Protein AF-A0A954V509-F1 (afdb_monomer_lite)

pLDDT: mean 79.45, std 19.22, range [21.11, 97.94]

Structure (mmCIF, N/CA/C/O backbone):
data_AF-A0A954V509-F1
#
_entry.id   AF-A0A954V509-F1
#
loop_
_atom_site.group_PDB
_atom_site.id
_atom_site.type_symbol
_atom_site.label_atom_id
_atom_site.label_alt_id
_atom_site.label_comp_id
_atom_site.label_asym_id
_atom_site.label_entity_id
_atom_site.label_seq_id
_atom_site.pdbx_PDB_ins_code
_atom_site.Cartn_x
_atom_site.Cartn_y
_atom_site.Cartn_z
_atom_site.occupancy
_atom_site.B_iso_or_equiv
_atom_site.auth_seq_id
_atom_site.auth_comp_id
_atom_site.auth_asym_id
_atom_site.auth_atom_id
_atom_site.pdbx_PDB_model_num
ATOM 1 N N . LEU A 1 1 ? -14.879 8.614 6.359 1.00 77.62 1 LEU A N 1
ATOM 2 C CA . LEU A 1 1 ? -15.173 7.235 6.812 1.00 77.62 1 LEU A CA 1
ATOM 3 C C . LEU A 1 1 ? -16.500 7.125 7.584 1.00 77.62 1 LEU A C 1
ATOM 5 O O . LEU A 1 1 ? -16.710 6.136 8.270 1.00 77.62 1 LEU A O 1
ATOM 9 N N . GLY A 1 2 ? -17.434 8.081 7.476 1.00 80.69 2 GLY A N 1
ATOM 10 C CA . GLY A 1 2 ? -18.759 7.922 8.089 1.00 80.69 2 GLY A CA 1
ATOM 11 C C . GLY A 1 2 ? -19.520 6.750 7.463 1.00 80.69 2 GLY A C 1
ATOM 12 O O . GLY A 1 2 ? -19.566 6.659 6.238 1.00 80.69 2 GLY A O 1
ATOM 13 N N . ASP A 1 3 ? -20.077 5.868 8.296 1.00 87.25 3 ASP A N 1
ATOM 14 C CA . ASP A 1 3 ? -20.798 4.639 7.916 1.00 87.25 3 ASP A CA 1
ATOM 15 C C . ASP A 1 3 ? -19.959 3.547 7.233 1.00 87.25 3 ASP A C 1
ATOM 17 O O . ASP A 1 3 ? -20.528 2.607 6.669 1.00 87.25 3 ASP A O 1
ATOM 21 N N . TRP A 1 4 ? -18.629 3.657 7.271 1.00 95.88 4 TRP A N 1
ATOM 22 C CA . TRP A 1 4 ? -17.716 2.590 6.851 1.00 95.88 4 TRP A CA 1
ATOM 23 C C . TRP A 1 4 ? -17.613 1.532 7.946 1.00 95.88 4 TRP A C 1
ATOM 25 O O . TRP A 1 4 ? -18.040 1.749 9.084 1.00 95.88 4 TRP A O 1
ATOM 35 N N . ARG A 1 5 ? -17.001 0.392 7.627 1.00 97.25 5 ARG A N 1
ATOM 36 C CA . ARG A 1 5 ? -16.799 -0.677 8.600 1.00 97.25 5 ARG A CA 1
ATOM 37 C C . ARG A 1 5 ? -15.563 -1.526 8.329 1.00 97.25 5 ARG A C 1
ATOM 39 O O . ARG A 1 5 ? -15.165 -1.681 7.180 1.00 97.25 5 ARG A O 1
ATOM 46 N N . ILE A 1 6 ? -14.994 -2.099 9.384 1.00 97.94 6 ILE A N 1
ATOM 47 C CA . ILE A 1 6 ? -13.981 -3.158 9.312 1.00 97.94 6 ILE A CA 1
ATOM 48 C C . ILE A 1 6 ? -14.677 -4.498 9.541 1.00 97.94 6 ILE A C 1
ATOM 50 O O . ILE A 1 6 ? -15.545 -4.579 10.416 1.00 97.94 6 ILE A O 1
ATOM 54 N N . ARG A 1 7 ? -14.341 -5.519 8.746 1.00 97.62 7 ARG A N 1
ATOM 55 C CA . ARG A 1 7 ? -14.864 -6.886 8.889 1.00 97.62 7 ARG A CA 1
ATOM 56 C C . ARG A 1 7 ? -13.790 -7.946 8.691 1.00 97.62 7 ARG A C 1
ATOM 58 O O . ARG A 1 7 ? -12.932 -7.795 7.820 1.00 97.62 7 ARG A O 1
ATOM 65 N N . GLY A 1 8 ? -13.936 -9.074 9.381 1.00 96.19 8 GLY A N 1
ATOM 66 C CA . GLY A 1 8 ? -13.017 -10.211 9.292 1.00 96.19 8 GLY A CA 1
ATOM 67 C C . GLY A 1 8 ? -12.485 -10.571 10.670 1.00 96.19 8 GLY A C 1
ATOM 68 O O . GLY A 1 8 ? -13.290 -10.881 11.541 1.00 96.19 8 GLY A O 1
ATOM 69 N N . GLY A 1 9 ? -11.167 -10.505 10.866 1.00 95.00 9 GLY A N 1
ATOM 70 C CA . GLY A 1 9 ? -10.559 -10.785 12.174 1.00 95.00 9 GLY A CA 1
ATOM 71 C C . GLY A 1 9 ? -10.984 -9.854 13.302 1.00 95.00 9 GLY A C 1
ATOM 72 O O . GLY A 1 9 ? -11.090 -10.251 14.463 1.00 95.00 9 GLY A O 1
ATOM 73 N N . ILE A 1 10 ? -11.318 -8.613 12.947 1.00 97.56 10 ILE A N 1
ATOM 74 C CA . ILE A 1 10 ? -12.025 -7.694 13.833 1.00 97.56 10 ILE A CA 1
ATOM 75 C C . ILE A 1 10 ? -13.234 -7.098 13.125 1.00 97.56 10 ILE A C 1
ATOM 77 O O . ILE A 1 10 ? -13.225 -6.871 11.910 1.00 97.56 10 ILE A O 1
ATOM 81 N N . ASP A 1 11 ? -14.244 -6.778 13.925 1.00 97.88 11 ASP A N 1
ATOM 82 C CA . ASP A 1 11 ? -15.453 -6.104 13.485 1.00 97.88 11 ASP A CA 1
ATOM 83 C C . ASP A 1 11 ? -15.560 -4.745 14.181 1.00 97.88 11 ASP A C 1
ATOM 85 O O . ASP A 1 11 ? -15.562 -4.641 15.410 1.00 97.88 11 ASP A O 1
ATOM 89 N N . PHE A 1 12 ? -15.647 -3.686 13.377 1.00 97.88 12 PHE A N 1
ATOM 90 C CA . PHE A 1 12 ? -15.807 -2.317 13.857 1.00 97.88 12 PHE A CA 1
ATOM 91 C C . PHE A 1 12 ? -16.685 -1.518 12.902 1.00 97.88 12 PHE A C 1
ATOM 93 O O . PHE A 1 12 ? -16.500 -1.589 11.687 1.00 97.88 12 PHE A O 1
ATOM 100 N N . ASP A 1 13 ? -17.617 -0.737 13.437 1.00 96.69 13 ASP A N 1
ATOM 101 C CA . ASP A 1 13 ? -18.419 0.205 12.660 1.00 96.69 13 ASP A CA 1
ATOM 102 C C . ASP A 1 13 ? -17.966 1.626 12.985 1.00 96.69 13 ASP A C 1
ATOM 104 O O . ASP A 1 13 ? -17.964 2.047 14.144 1.00 96.69 13 ASP A O 1
ATOM 108 N N . PHE A 1 14 ? -17.562 2.371 11.956 1.00 96.38 14 PHE A N 1
ATOM 109 C CA . PHE A 1 14 ? -17.110 3.740 12.149 1.00 96.38 14 PHE A CA 1
ATOM 110 C C . PHE A 1 14 ? -18.300 4.633 12.522 1.00 96.38 14 PHE A C 1
ATOM 112 O O . PHE A 1 14 ? -19.310 4.621 11.809 1.00 96.38 14 PHE A O 1
ATOM 119 N N . PRO A 1 15 ? -18.191 5.454 13.586 1.00 93.75 15 PRO A N 1
ATOM 120 C CA . PRO A 1 15 ? -19.243 6.391 13.951 1.00 93.75 15 PRO A CA 1
ATOM 121 C C . PRO A 1 15 ? -19.638 7.299 12.782 1.00 93.75 15 PRO A C 1
ATOM 123 O O . PRO A 1 15 ? -18.794 7.719 11.976 1.00 93.75 15 PRO A O 1
ATOM 126 N N . ALA A 1 16 ? -20.923 7.643 12.704 1.00 90.06 16 ALA A N 1
ATOM 127 C CA . ALA A 1 16 ? -21.411 8.603 11.722 1.00 90.06 16 ALA A CA 1
ATOM 128 C C . ALA A 1 16 ? -20.630 9.927 11.829 1.00 90.06 16 ALA A C 1
ATOM 130 O O . ALA A 1 16 ? -20.310 10.393 12.921 1.00 90.06 16 ALA A O 1
ATOM 131 N N . GLY A 1 17 ? -20.291 10.521 10.683 1.00 88.19 17 GLY A N 1
ATOM 132 C CA . GLY A 1 17 ? -19.490 11.749 10.634 1.00 88.19 17 GLY A CA 1
ATOM 133 C C . GLY A 1 17 ? -17.981 11.561 10.840 1.00 88.19 17 GLY A C 1
ATOM 134 O O . GLY A 1 17 ? -17.259 12.554 10.826 1.00 88.19 17 GLY A O 1
ATOM 135 N N . THR A 1 18 ? -17.470 10.328 10.974 1.00 91.81 18 THR A N 1
ATOM 136 C CA . THR A 1 18 ? -16.016 10.091 11.047 1.00 91.81 18 THR A CA 1
ATOM 137 C C . THR A 1 18 ? -15.310 10.608 9.788 1.00 91.81 18 THR A C 1
ATOM 139 O O . THR A 1 18 ? -15.543 10.126 8.669 1.00 91.81 18 THR A O 1
ATOM 142 N N . MET A 1 19 ? -14.394 11.557 9.976 1.00 88.38 19 MET A N 1
ATOM 143 C CA . MET A 1 19 ? -13.560 12.133 8.923 1.00 88.38 19 MET A CA 1
ATOM 144 C C . MET A 1 19 ? -12.119 11.655 9.065 1.00 88.38 19 MET A C 1
ATOM 146 O O . MET A 1 19 ? -11.578 11.614 10.166 1.00 88.38 19 MET A O 1
ATOM 150 N N . LEU A 1 20 ? -11.508 11.328 7.932 1.00 86.56 20 LEU A N 1
ATOM 151 C CA . LEU A 1 20 ? -10.082 11.063 7.822 1.00 86.56 20 LEU A CA 1
ATOM 152 C C . LEU A 1 20 ? -9.572 11.937 6.673 1.00 86.56 20 LEU A C 1
ATOM 154 O O . LEU A 1 20 ? -9.994 11.706 5.538 1.00 86.56 20 LEU A O 1
ATOM 158 N N . PRO A 1 21 ? -8.781 12.988 6.949 1.00 83.25 21 PRO A N 1
ATOM 159 C CA . PRO A 1 21 ? -8.157 13.775 5.893 1.00 83.25 21 PRO A CA 1
ATOM 160 C C . PRO A 1 21 ? -7.211 12.912 5.051 1.00 83.25 21 PRO A C 1
ATOM 162 O O . PRO A 1 21 ? -6.727 11.885 5.528 1.00 83.25 21 PRO A O 1
ATOM 165 N N . ALA A 1 22 ? -6.930 13.353 3.823 1.00 78.19 22 ALA A N 1
ATOM 166 C CA . ALA A 1 22 ? -5.908 12.726 2.991 1.00 78.19 22 ALA A CA 1
ATOM 167 C C . ALA A 1 22 ? -4.569 12.648 3.746 1.00 78.19 22 ALA A C 1
ATOM 169 O O . ALA A 1 22 ? -4.239 13.545 4.530 1.00 78.19 22 ALA A O 1
ATOM 170 N N . ASP A 1 23 ? -3.844 11.549 3.535 1.00 73.06 23 ASP A N 1
ATOM 171 C CA . ASP A 1 23 ? -2.520 11.284 4.112 1.00 73.06 23 ASP A CA 1
ATOM 172 C C . ASP A 1 23 ? -2.470 11.311 5.650 1.00 73.06 23 ASP A C 1
ATOM 174 O O . ASP A 1 23 ? -1.432 11.563 6.266 1.00 73.06 23 ASP A O 1
ATOM 178 N N . LYS A 1 24 ? -3.612 11.072 6.305 1.00 82.75 24 LYS A N 1
ATOM 179 C CA . LYS A 1 24 ? -3.701 10.899 7.757 1.00 82.75 24 LYS A CA 1
ATOM 180 C C . LYS A 1 24 ? -4.089 9.471 8.104 1.00 82.75 24 LYS A C 1
ATOM 182 O O . LYS A 1 24 ? -4.778 8.792 7.350 1.00 82.75 24 LYS A O 1
ATOM 187 N N . ALA A 1 25 ? -3.682 9.050 9.297 1.00 87.38 25 ALA A N 1
ATOM 188 C CA . ALA A 1 25 ? -4.138 7.820 9.924 1.00 87.38 25 ALA A CA 1
ATOM 189 C C . ALA A 1 25 ? -5.057 8.129 11.108 1.00 87.38 25 ALA A C 1
ATOM 191 O O . ALA A 1 25 ? -4.966 9.174 11.755 1.00 87.38 25 ALA A O 1
ATOM 192 N N . LEU A 1 26 ? -5.920 7.165 11.405 1.00 92.69 26 LEU A N 1
ATOM 193 C CA . LEU A 1 26 ? -6.610 7.039 12.682 1.00 92.69 26 LEU A CA 1
ATOM 194 C C . LEU A 1 26 ? -6.254 5.685 13.295 1.00 92.69 26 LEU A C 1
ATOM 196 O O . LEU A 1 26 ? -5.788 4.784 12.596 1.00 92.69 26 LEU A O 1
ATOM 200 N N . ILE A 1 27 ? -6.493 5.532 14.591 1.00 95.69 27 ILE A N 1
ATOM 201 C CA . ILE A 1 27 ? -6.249 4.285 15.321 1.00 95.69 27 ILE A CA 1
ATOM 202 C C . ILE A 1 27 ? -7.597 3.688 15.729 1.00 95.69 27 ILE A C 1
ATOM 204 O O . ILE A 1 27 ? -8.468 4.422 16.192 1.00 95.69 27 ILE A O 1
ATOM 208 N N . VAL A 1 28 ? -7.759 2.368 15.602 1.00 96.94 28 VAL A N 1
ATOM 209 C CA . VAL A 1 28 ? -8.907 1.628 16.152 1.00 96.94 28 VAL A CA 1
ATOM 210 C C . VAL A 1 28 ? -8.404 0.622 17.193 1.00 96.94 28 VAL A C 1
ATOM 212 O O . VAL A 1 28 ? -7.573 -0.224 16.879 1.00 96.94 28 VAL A O 1
ATOM 215 N N . VAL A 1 29 ? -8.879 0.720 18.438 1.00 97.12 29 VAL A N 1
ATOM 216 C CA . VAL A 1 29 ? -8.424 -0.101 19.583 1.00 97.12 29 VAL A CA 1
ATOM 217 C C . VAL A 1 29 ? -9.551 -1.003 20.131 1.00 97.12 29 VAL A C 1
ATOM 219 O O . VAL A 1 29 ? -10.726 -0.713 19.901 1.00 97.12 29 VAL A O 1
ATOM 222 N N . PRO A 1 30 ? -9.253 -2.091 20.876 1.00 97.12 30 PRO A N 1
ATOM 223 C CA . PRO A 1 30 ? -10.288 -3.035 21.335 1.00 97.12 30 PRO A CA 1
ATOM 224 C C . PRO A 1 30 ? -11.190 -2.484 22.450 1.00 97.12 30 PRO A C 1
ATOM 226 O O . PRO A 1 30 ? -12.216 -3.067 22.775 1.00 97.12 30 PRO A O 1
ATOM 229 N N . PHE A 1 31 ? -10.817 -1.368 23.076 1.00 96.81 31 PHE A N 1
ATOM 230 C CA . PHE A 1 31 ? -11.614 -0.711 24.112 1.00 96.81 31 PHE A CA 1
ATOM 231 C C . PHE A 1 31 ? -12.264 0.555 23.568 1.00 96.81 31 PHE A C 1
ATOM 233 O O . PHE A 1 31 ? -11.714 1.186 22.674 1.00 96.81 31 PHE A O 1
ATOM 240 N N . ASN A 1 32 ? -13.412 0.957 24.109 1.00 96.12 32 ASN A N 1
ATOM 241 C CA . ASN A 1 32 ? -14.039 2.210 23.702 1.00 96.12 32 ASN A CA 1
ATOM 242 C C . ASN A 1 32 ? -13.321 3.399 24.376 1.00 96.12 32 ASN A C 1
ATOM 244 O O . ASN A 1 32 ? -13.442 3.543 25.595 1.00 96.12 32 ASN A O 1
ATOM 248 N N . PRO A 1 33 ? -12.597 4.261 23.632 1.00 95.56 33 PRO A N 1
ATOM 249 C CA . PRO A 1 33 ? -11.880 5.398 24.209 1.00 95.56 33 PRO A CA 1
ATOM 250 C C . PRO A 1 33 ? -12.809 6.521 24.697 1.00 95.56 33 PRO A C 1
ATOM 252 O O . PRO A 1 33 ? -12.341 7.419 25.387 1.00 95.56 33 PRO A O 1
ATOM 255 N N . LEU A 1 34 ? -14.100 6.486 24.338 1.00 93.56 34 LEU A N 1
ATOM 256 C CA . LEU A 1 34 ? -15.112 7.442 24.805 1.00 93.56 34 LEU A CA 1
ATOM 257 C C . LEU A 1 34 ? -15.787 7.013 26.115 1.00 93.56 34 LEU A C 1
ATOM 259 O O . LEU A 1 34 ? -16.551 7.783 26.690 1.00 93.56 34 LEU A O 1
ATOM 263 N N . ASP A 1 35 ? -15.539 5.787 26.575 1.00 96.31 35 ASP A N 1
ATOM 264 C CA . ASP A 1 35 ? -15.996 5.323 27.881 1.00 96.31 35 ASP A CA 1
ATOM 265 C C . ASP A 1 35 ? -15.036 5.840 28.961 1.00 96.31 35 ASP A C 1
ATOM 267 O O . ASP A 1 35 ? -13.836 5.556 28.918 1.00 96.31 35 ASP A O 1
ATOM 271 N N . THR A 1 36 ? -15.560 6.585 29.938 1.00 96.31 36 THR A N 1
ATOM 272 C CA . THR A 1 36 ? -14.766 7.205 31.013 1.00 96.31 36 THR A CA 1
ATOM 273 C C . THR A 1 36 ? -14.031 6.174 31.873 1.00 96.31 36 THR A C 1
ATOM 275 O O . THR A 1 36 ? -12.971 6.458 32.429 1.00 96.31 36 THR A O 1
ATOM 278 N N . SER A 1 37 ? -14.517 4.929 31.926 1.00 97.44 37 SER A N 1
ATOM 279 C CA . SER A 1 37 ? -13.809 3.836 32.603 1.00 97.44 37 SER A CA 1
ATOM 280 C C . SER A 1 37 ? -12.483 3.453 31.924 1.00 97.44 37 SER A C 1
ATOM 282 O O . SER A 1 37 ? -11.605 2.882 32.573 1.00 97.44 37 SER A O 1
ATOM 284 N N . ASN A 1 38 ? -12.294 3.806 30.646 1.00 97.25 38 ASN A N 1
ATOM 285 C CA . ASN A 1 38 ? -11.080 3.532 29.875 1.00 97.25 38 ASN A CA 1
ATOM 286 C C . ASN A 1 38 ? -10.083 4.705 29.843 1.00 97.25 38 ASN A C 1
ATOM 288 O O . ASN A 1 38 ? -9.056 4.592 29.173 1.00 97.25 38 ASN A O 1
ATOM 292 N N . GLU A 1 39 ? -10.322 5.807 30.562 1.00 95.19 39 GLU A N 1
ATOM 293 C CA . GLU A 1 39 ? -9.464 7.007 30.525 1.00 95.19 39 GLU A CA 1
ATOM 294 C C . GLU A 1 39 ? -7.992 6.696 30.829 1.00 95.19 39 GLU A C 1
ATOM 296 O O . GLU A 1 39 ? -7.100 7.062 30.062 1.00 95.19 39 GLU A O 1
ATOM 301 N N . ILE A 1 40 ? -7.725 5.945 31.902 1.00 95.69 40 ILE A N 1
ATOM 302 C CA . ILE A 1 40 ? -6.357 5.561 32.291 1.00 95.69 40 ILE A CA 1
ATOM 303 C C . ILE A 1 40 ? -5.714 4.673 31.217 1.00 95.69 40 ILE A C 1
ATOM 305 O O . ILE A 1 40 ? -4.534 4.832 30.904 1.00 95.69 40 ILE A O 1
ATOM 309 N N . ARG A 1 41 ? -6.488 3.763 30.612 1.00 96.94 41 ARG A N 1
ATOM 310 C CA . ARG A 1 41 ? -6.012 2.878 29.541 1.00 96.94 41 ARG A CA 1
ATOM 311 C C . ARG A 1 41 ? -5.664 3.666 28.278 1.00 96.94 41 ARG A C 1
ATOM 313 O O . ARG A 1 41 ? -4.637 3.389 27.661 1.00 96.94 41 ARG A O 1
ATOM 320 N N . LEU A 1 42 ? -6.477 4.660 27.918 1.00 94.88 42 LEU A N 1
ATOM 321 C CA . LEU A 1 42 ? -6.211 5.555 26.793 1.00 94.88 42 LEU A CA 1
ATOM 322 C C . LEU A 1 42 ? -4.952 6.395 27.032 1.00 94.88 42 LEU A C 1
ATOM 324 O O . LEU A 1 42 ? -4.121 6.506 26.132 1.00 94.88 42 LEU A O 1
ATOM 328 N N . ILE A 1 43 ? -4.783 6.950 28.238 1.00 94.50 43 ILE A N 1
ATOM 329 C CA . ILE A 1 43 ? -3.576 7.700 28.617 1.00 94.50 43 ILE A CA 1
ATOM 330 C C . ILE A 1 43 ? -2.344 6.799 28.515 1.00 94.50 43 ILE A C 1
ATOM 332 O O . ILE A 1 43 ? -1.373 7.172 27.862 1.00 94.50 43 ILE A O 1
ATOM 336 N N . ALA A 1 44 ? -2.394 5.597 29.094 1.00 95.31 44 ALA A N 1
ATOM 337 C CA . ALA A 1 44 ? -1.288 4.647 29.038 1.00 95.31 44 ALA A CA 1
ATOM 338 C C . ALA A 1 44 ? -0.927 4.265 27.593 1.00 95.31 44 ALA A C 1
ATOM 340 O O . ALA A 1 44 ? 0.250 4.255 27.249 1.00 95.31 44 ALA A O 1
ATOM 341 N N . PHE A 1 45 ? -1.922 4.019 26.734 1.00 95.38 45 PHE A N 1
ATOM 342 C CA . PHE A 1 45 ? -1.708 3.726 25.314 1.00 95.38 45 PHE A CA 1
ATOM 343 C C . PHE A 1 45 ? -1.030 4.892 24.580 1.00 95.38 45 PHE A C 1
ATOM 345 O O . PHE A 1 45 ? -0.050 4.689 23.865 1.00 95.38 45 PHE A O 1
ATOM 352 N N . ARG A 1 46 ? -1.510 6.124 24.796 1.00 92.69 46 ARG A N 1
ATOM 353 C CA . ARG A 1 46 ? -0.916 7.329 24.199 1.00 92.69 46 ARG A CA 1
ATOM 354 C C . ARG A 1 46 ? 0.516 7.557 24.667 1.00 92.69 46 ARG A C 1
ATOM 356 O O . ARG A 1 46 ? 1.362 7.867 23.840 1.00 92.69 46 ARG A O 1
ATOM 363 N N . VAL A 1 47 ? 0.794 7.376 25.959 1.00 92.38 47 VAL A N 1
ATOM 364 C CA . VAL A 1 47 ? 2.149 7.507 26.519 1.00 92.38 47 VAL A CA 1
ATOM 365 C C . VAL A 1 47 ? 3.072 6.423 25.969 1.00 92.38 47 VAL A C 1
ATOM 367 O O . VAL A 1 47 ? 4.184 6.732 25.556 1.00 92.38 47 VAL A O 1
ATOM 370 N N . HIS A 1 48 ? 2.612 5.171 25.924 1.00 89.38 48 HIS A N 1
ATOM 371 C CA . HIS A 1 48 ? 3.419 4.041 25.468 1.00 89.38 48 HIS A CA 1
ATOM 372 C C . HIS A 1 48 ? 3.894 4.207 24.019 1.00 89.38 48 HIS A C 1
ATOM 374 O O . HIS A 1 48 ? 5.065 3.978 23.736 1.00 89.38 48 HIS A O 1
ATOM 380 N N . TYR A 1 49 ? 3.010 4.659 23.124 1.00 89.38 49 TYR A N 1
ATOM 381 C CA . TYR A 1 49 ? 3.339 4.891 21.713 1.00 89.38 49 TYR A CA 1
ATOM 382 C C . TYR A 1 49 ? 3.734 6.338 21.394 1.00 89.38 49 TYR A C 1
ATOM 384 O O . TYR A 1 49 ? 3.876 6.686 20.225 1.00 89.38 49 TYR A O 1
ATOM 392 N N . ASN A 1 50 ? 3.903 7.186 22.415 1.00 88.44 50 ASN A N 1
ATOM 393 C CA . ASN A 1 50 ? 4.231 8.606 22.268 1.00 88.44 50 ASN A CA 1
ATOM 394 C C . ASN A 1 50 ? 3.320 9.340 21.258 1.00 88.44 50 ASN A C 1
ATOM 396 O O . ASN A 1 50 ? 3.782 10.063 20.375 1.00 88.44 50 ASN A O 1
ATOM 400 N N . LEU A 1 51 ? 2.009 9.110 21.361 1.00 88.44 51 LEU A N 1
ATOM 401 C CA . LEU A 1 51 ? 1.026 9.648 20.424 1.00 88.44 51 LEU A CA 1
ATOM 402 C C . LEU A 1 51 ? 0.798 11.137 20.645 1.00 88.44 51 LEU A C 1
ATOM 404 O O . LEU A 1 51 ? 0.575 11.578 21.775 1.00 88.44 51 LEU A O 1
ATOM 408 N N . ASP A 1 52 ? 0.716 11.885 19.545 1.00 84.12 52 ASP A N 1
ATOM 409 C CA . ASP A 1 52 ? 0.258 13.268 19.591 1.00 84.12 52 ASP A CA 1
ATOM 410 C C . ASP A 1 52 ? -1.156 13.323 20.214 1.00 84.12 52 ASP A C 1
ATOM 412 O O . ASP A 1 52 ? -2.016 12.501 19.850 1.00 84.12 52 ASP A O 1
ATOM 416 N N . PRO A 1 53 ? -1.438 14.262 21.140 1.00 82.06 53 PRO A N 1
ATOM 417 C CA . PRO A 1 53 ? -2.757 14.404 21.759 1.00 82.06 53 PRO A CA 1
ATOM 418 C C . PRO A 1 53 ? -3.912 14.542 20.756 1.00 82.06 53 PRO A C 1
ATOM 420 O O . PRO A 1 53 ? -5.030 14.122 21.052 1.00 82.06 53 PRO A O 1
ATOM 423 N N . THR A 1 54 ? -3.646 15.077 19.563 1.00 83.12 54 THR A N 1
ATOM 424 C CA . THR A 1 54 ? -4.616 15.253 18.471 1.00 83.12 54 THR A CA 1
ATOM 425 C C . THR A 1 54 ? -4.845 13.991 17.636 1.00 83.12 54 THR A C 1
ATOM 427 O O . THR A 1 54 ? -5.804 13.942 16.866 1.00 83.12 54 THR A O 1
ATOM 430 N N . THR A 1 55 ? -4.026 12.944 17.807 1.00 88.50 55 THR A N 1
ATOM 431 C CA . THR A 1 55 ? -4.211 11.659 17.112 1.00 88.50 55 THR A CA 1
ATOM 432 C C . THR A 1 55 ? -5.586 11.086 17.439 1.00 88.50 55 THR A C 1
ATOM 434 O O . THR A 1 55 ? -5.925 10.888 18.614 1.00 88.50 55 THR A O 1
ATOM 437 N N . VAL A 1 56 ? -6.374 10.798 16.403 1.00 92.12 56 VAL A N 1
ATOM 438 C CA . VAL A 1 56 ? -7.720 10.238 16.547 1.00 92.12 56 VAL A CA 1
ATOM 439 C C . VAL A 1 56 ? -7.616 8.764 16.927 1.00 92.12 56 VAL A C 1
ATOM 441 O O . VAL A 1 56 ? -7.096 7.948 16.166 1.00 92.12 56 VAL A O 1
ATOM 444 N N . VAL A 1 57 ? -8.147 8.428 18.103 1.00 95.12 57 VAL A N 1
ATOM 445 C CA . VAL A 1 57 ? -8.271 7.052 18.593 1.00 95.12 57 VAL A CA 1
ATOM 446 C C . VAL A 1 57 ? -9.755 6.734 18.708 1.00 95.12 57 VAL A C 1
ATOM 448 O O . VAL A 1 57 ? -10.469 7.354 19.494 1.00 95.12 57 VAL A O 1
ATOM 451 N N . LEU A 1 58 ? -10.210 5.783 17.903 1.00 96.31 58 LEU A N 1
ATOM 452 C CA . LEU A 1 58 ? -11.524 5.153 17.971 1.00 96.31 58 LEU A CA 1
ATOM 453 C C . LEU A 1 58 ? -11.367 3.757 18.571 1.00 96.31 58 LEU A C 1
ATOM 455 O O . LEU A 1 58 ? -10.255 3.243 18.664 1.00 96.31 58 LEU A O 1
ATOM 459 N N . GLY A 1 59 ? -12.458 3.111 18.967 1.00 96.25 59 GLY A N 1
ATOM 460 C CA . GLY A 1 59 ? -12.333 1.747 19.453 1.00 96.25 59 GLY A CA 1
ATOM 461 C C . GLY A 1 59 ? -13.606 1.120 19.974 1.00 96.25 59 GLY A C 1
ATOM 462 O O . GLY A 1 59 ? -14.701 1.650 19.802 1.00 96.25 59 GLY A O 1
ATOM 463 N N . GLY A 1 60 ? -13.421 -0.032 20.607 1.00 96.50 60 GLY A N 1
ATOM 464 C CA . GLY A 1 60 ? -14.487 -0.964 20.945 1.00 96.50 60 GLY A CA 1
ATOM 465 C C . GLY A 1 60 ? -14.776 -1.927 19.799 1.00 96.50 60 GLY A C 1
ATOM 466 O O . GLY A 1 60 ? -15.917 -2.355 19.651 1.00 96.50 60 GLY A O 1
ATOM 467 N N . TYR A 1 61 ? -13.773 -2.235 18.965 1.00 97.62 61 TYR A N 1
ATOM 468 C CA . TYR A 1 61 ? -13.922 -3.327 18.008 1.00 97.62 61 TYR A CA 1
ATOM 469 C C . TYR A 1 61 ? -14.116 -4.652 18.751 1.00 97.62 61 TYR A C 1
ATOM 471 O O . TYR A 1 61 ? -13.594 -4.846 19.851 1.00 97.62 61 TYR A O 1
ATOM 479 N N . SER A 1 62 ? -14.843 -5.575 18.133 1.00 97.38 62 SER A N 1
ATOM 480 C CA . SER A 1 62 ? -14.961 -6.959 18.596 1.00 97.38 62 SER A CA 1
ATOM 481 C C . SER A 1 62 ? -14.063 -7.890 17.787 1.00 97.38 62 SER A C 1
ATOM 483 O O . SER A 1 62 ? -13.705 -7.568 16.656 1.00 97.38 62 SER A O 1
ATOM 485 N N . GLY A 1 63 ? -13.746 -9.056 18.348 1.00 94.69 63 GLY A N 1
ATOM 486 C CA . GLY A 1 63 ? -12.789 -9.992 17.761 1.00 94.69 63 GLY A CA 1
ATOM 487 C C . GLY A 1 63 ? -11.360 -9.720 18.224 1.00 94.69 63 GLY A C 1
ATOM 488 O O . GLY A 1 63 ? -11.114 -8.886 19.100 1.00 94.69 63 GLY A O 1
ATOM 489 N N . GLN A 1 64 ? -10.426 -10.460 17.650 1.00 93.44 64 GLN A N 1
ATOM 490 C CA . GLN A 1 64 ? -9.000 -10.351 17.911 1.00 93.44 64 GLN A CA 1
ATOM 491 C C . GLN A 1 64 ? -8.280 -10.832 16.659 1.00 93.44 64 GLN A C 1
ATOM 493 O O . GLN A 1 64 ? -8.636 -11.876 16.126 1.00 93.44 64 GLN A O 1
ATOM 498 N N . LEU A 1 65 ? -7.271 -10.077 16.230 1.00 91.44 65 LEU A N 1
ATOM 499 C CA . LEU A 1 65 ? -6.425 -10.480 15.116 1.00 91.44 65 LEU A CA 1
ATOM 500 C C . LEU A 1 65 ? -5.618 -11.724 15.493 1.00 91.44 65 LEU A C 1
ATOM 502 O O . LEU A 1 65 ? -4.962 -11.730 16.541 1.00 91.44 65 LEU A O 1
ATOM 506 N N . ASN A 1 66 ? -5.680 -12.756 14.654 1.00 90.50 66 ASN A N 1
ATOM 507 C CA . ASN A 1 66 ? -4.842 -13.945 14.795 1.00 90.50 66 ASN A CA 1
ATOM 508 C C . ASN A 1 66 ? -3.371 -13.606 14.531 1.00 90.50 66 ASN A C 1
ATOM 510 O O . ASN A 1 66 ? -3.071 -12.751 13.698 1.00 90.50 66 ASN A O 1
ATOM 514 N N . ASN A 1 67 ? -2.463 -14.284 15.233 1.00 85.88 67 ASN A N 1
ATOM 515 C CA . ASN A 1 67 ? -1.027 -14.076 15.041 1.00 85.88 67 ASN A CA 1
ATOM 516 C C . ASN A 1 67 ? -0.506 -14.735 13.757 1.00 85.88 67 ASN A C 1
ATOM 518 O O . ASN A 1 67 ? 0.459 -14.226 13.205 1.00 85.88 67 ASN A O 1
ATOM 522 N N . ASP A 1 68 ? -1.169 -15.800 13.294 1.00 87.62 68 ASP A N 1
ATOM 523 C CA . ASP A 1 68 ? -0.719 -16.594 12.149 1.00 87.62 68 ASP A CA 1
ATOM 524 C C . ASP A 1 68 ? -1.207 -15.954 10.834 1.00 87.62 68 ASP A C 1
ATOM 526 O O . ASP A 1 68 ? -0.482 -15.250 10.143 1.00 87.62 68 ASP A O 1
ATOM 530 N N . SER A 1 69 ? -2.495 -16.107 10.512 1.00 90.88 69 SER A N 1
ATOM 531 C CA . SER A 1 69 ? -3.091 -15.529 9.306 1.00 90.88 69 SER A CA 1
ATOM 532 C C . SER A 1 69 ? -4.544 -15.134 9.514 1.00 90.88 69 SER A C 1
ATOM 534 O O . SER A 1 69 ? -5.293 -15.768 10.266 1.00 90.88 69 SER A O 1
ATOM 536 N N . GLU A 1 70 ? -4.972 -14.075 8.825 1.00 95.06 70 GLU A N 1
ATOM 537 C CA . GLU A 1 70 ? -6.374 -13.670 8.829 1.00 95.06 70 GLU A CA 1
ATOM 538 C C . GLU A 1 70 ? -6.737 -12.720 7.687 1.00 95.06 70 GLU A C 1
ATOM 540 O O . GLU A 1 70 ? -5.899 -12.020 7.119 1.00 95.06 70 GLU A O 1
ATOM 545 N N . ARG A 1 71 ? -8.040 -12.643 7.385 1.00 95.38 71 ARG A N 1
ATOM 546 C CA . ARG A 1 71 ? -8.586 -11.623 6.489 1.00 95.38 71 ARG A CA 1
ATOM 547 C C . ARG A 1 71 ? -9.098 -10.413 7.262 1.00 95.38 71 ARG A C 1
ATOM 549 O O . ARG A 1 71 ? -9.972 -10.550 8.117 1.00 95.38 71 ARG A O 1
ATOM 556 N N . ILE A 1 72 ? -8.711 -9.219 6.821 1.00 96.88 72 ILE A N 1
ATOM 557 C CA . ILE A 1 72 ? -9.300 -7.938 7.224 1.00 96.88 72 ILE A CA 1
ATOM 558 C C . ILE A 1 72 ? -9.822 -7.213 5.983 1.00 96.88 72 ILE A C 1
ATOM 560 O O . ILE A 1 72 ? -9.198 -7.221 4.922 1.00 96.88 72 ILE A O 1
ATOM 564 N N . ARG A 1 73 ? -10.995 -6.589 6.103 1.00 96.56 73 ARG A N 1
ATOM 565 C CA . ARG A 1 73 ? -11.611 -5.794 5.038 1.00 96.56 73 ARG A CA 1
ATOM 566 C C . ARG A 1 73 ? -12.053 -4.446 5.562 1.00 96.56 73 ARG A C 1
ATOM 568 O O . ARG A 1 73 ? -12.747 -4.397 6.575 1.00 96.56 73 ARG A O 1
ATOM 575 N N . LEU A 1 74 ? -11.722 -3.388 4.832 1.00 96.12 74 LEU A N 1
ATOM 576 C CA . LEU A 1 74 ? -12.326 -2.073 4.996 1.00 96.12 74 LEU A CA 1
ATOM 577 C C . LEU A 1 74 ? -13.443 -1.938 3.963 1.00 96.12 74 LEU A C 1
ATOM 579 O O . LEU A 1 74 ? -13.199 -1.994 2.761 1.00 96.12 74 LEU A O 1
ATOM 583 N N . GLU A 1 75 ? -14.676 -1.781 4.424 1.00 97.44 75 GLU A N 1
ATOM 584 C CA . GLU A 1 75 ? -15.857 -1.740 3.571 1.00 97.44 75 GLU A CA 1
ATOM 585 C C . GLU A 1 75 ? -16.565 -0.389 3.679 1.00 97.44 75 GLU A C 1
ATOM 587 O O . GLU A 1 75 ? -16.814 0.129 4.772 1.00 97.44 75 GLU A O 1
ATOM 592 N N . ARG A 1 76 ? -16.957 0.153 2.526 1.00 95.44 76 ARG A N 1
ATOM 593 C CA . ARG A 1 76 ? -17.795 1.345 2.420 1.00 95.44 76 ARG A CA 1
ATOM 594 C C . ARG A 1 76 ? -19.213 0.983 1.980 1.00 95.44 76 ARG A C 1
ATOM 596 O O . ARG A 1 76 ? -19.402 0.015 1.237 1.00 95.44 76 ARG A O 1
ATOM 603 N N . PRO A 1 77 ? -20.228 1.758 2.383 1.00 94.75 77 PRO A N 1
ATOM 604 C CA . PRO A 1 77 ? -21.585 1.543 1.910 1.00 94.75 77 PRO A CA 1
ATOM 605 C C . PRO A 1 77 ? -21.713 1.914 0.426 1.00 94.75 77 PRO A C 1
ATOM 607 O O . PRO A 1 77 ? -21.150 2.910 -0.037 1.00 94.75 77 PRO A O 1
ATOM 610 N N . VAL A 1 78 ? -22.487 1.132 -0.327 1.00 94.94 78 VAL A N 1
ATOM 611 C CA . VAL A 1 78 ? -22.834 1.451 -1.719 1.00 94.94 78 VAL A CA 1
ATOM 612 C C . VAL A 1 78 ? -23.977 2.465 -1.717 1.00 94.94 78 VAL A C 1
ATOM 614 O O . VAL A 1 78 ? -25.075 2.178 -1.228 1.00 94.94 78 VAL A O 1
ATOM 617 N N . ALA A 1 79 ? -23.723 3.662 -2.248 1.00 90.44 79 ALA A N 1
ATOM 618 C CA . ALA A 1 79 ? -24.694 4.753 -2.259 1.00 90.44 79 ALA A CA 1
ATOM 619 C C . ALA A 1 79 ? -25.992 4.351 -2.982 1.00 90.44 79 ALA A C 1
ATOM 621 O O . ALA A 1 79 ? -25.957 3.796 -4.077 1.00 90.44 79 ALA A O 1
ATOM 622 N N . GLY A 1 80 ? -27.141 4.623 -2.357 1.00 90.25 80 GLY A N 1
ATOM 623 C CA . GLY A 1 80 ? -28.461 4.342 -2.934 1.00 90.25 80 GLY A CA 1
ATOM 624 C C . GLY A 1 80 ? -28.875 2.864 -2.964 1.00 90.25 80 GLY A C 1
ATOM 625 O O . GLY A 1 80 ? -29.938 2.553 -3.492 1.00 90.25 80 GLY A O 1
ATOM 626 N N . SER A 1 81 ? -28.080 1.951 -2.397 1.00 91.81 81 SER A N 1
ATOM 627 C CA . SER A 1 81 ? -28.431 0.527 -2.351 1.00 91.81 81 SER A CA 1
ATOM 628 C C . SER A 1 81 ? -29.525 0.225 -1.314 1.00 91.81 81 SER A C 1
ATOM 630 O O . SER A 1 81 ? -29.427 0.618 -0.149 1.00 91.81 81 SER A O 1
ATOM 632 N N . LEU A 1 82 ? -30.570 -0.496 -1.739 1.00 88.00 82 LEU A N 1
ATOM 633 C CA . LEU A 1 82 ? -31.635 -1.032 -0.884 1.00 88.00 82 LEU A CA 1
ATOM 634 C C . LEU A 1 82 ? -31.890 -2.511 -1.249 1.00 88.00 82 LEU A C 1
ATOM 636 O O . LEU A 1 82 ? -32.336 -2.774 -2.366 1.00 88.00 82 LEU A O 1
ATOM 640 N N . PRO A 1 83 ? -31.628 -3.485 -0.349 1.00 89.88 83 PRO A N 1
ATOM 641 C CA . PRO A 1 83 ? -31.034 -3.327 0.985 1.00 89.88 83 PRO A CA 1
ATOM 642 C C . PRO A 1 83 ? -29.598 -2.780 0.928 1.00 89.88 83 PRO A C 1
ATOM 644 O O . PRO A 1 83 ? -28.954 -2.845 -0.117 1.00 89.88 83 PRO A O 1
ATOM 647 N N . LYS A 1 84 ? -29.100 -2.243 2.053 1.00 90.81 84 LYS A N 1
ATOM 648 C CA . LYS A 1 84 ? -27.754 -1.650 2.149 1.00 90.81 84 LYS A CA 1
ATOM 649 C C . LYS A 1 84 ? -26.690 -2.673 1.732 1.00 90.81 84 LYS A C 1
ATOM 651 O O . LYS A 1 84 ? -26.518 -3.698 2.392 1.00 90.81 84 LYS A O 1
ATOM 656 N N . GLN A 1 85 ? -25.979 -2.370 0.654 1.00 95.62 85 GLN A N 1
ATOM 657 C CA . GLN A 1 85 ? -24.851 -3.137 0.135 1.00 95.62 85 GLN A CA 1
ATOM 658 C C . GLN A 1 85 ? -23.524 -2.496 0.544 1.00 95.62 85 GLN A C 1
ATOM 660 O O . GLN A 1 85 ? -23.460 -1.318 0.911 1.00 95.62 85 GLN A O 1
ATOM 665 N N . TRP A 1 86 ? -22.459 -3.289 0.462 1.00 95.81 86 TRP A N 1
ATOM 666 C CA . TRP A 1 86 ? -21.120 -2.927 0.909 1.00 95.81 86 TRP A CA 1
ATOM 667 C C . TRP A 1 86 ? -20.109 -3.249 -0.184 1.00 95.81 86 TRP A C 1
ATOM 669 O O . TRP A 1 86 ? -20.162 -4.324 -0.777 1.00 95.81 86 TRP A O 1
ATOM 679 N N . SER A 1 87 ? -19.205 -2.310 -0.434 1.00 95.38 87 SER A N 1
ATOM 680 C CA . SER A 1 87 ? -18.053 -2.491 -1.311 1.00 95.38 87 SER A CA 1
ATOM 681 C C . SER A 1 87 ? -16.815 -2.564 -0.438 1.00 95.38 87 SER A C 1
ATOM 683 O O . SER A 1 87 ? -16.608 -1.673 0.385 1.00 95.38 87 SER A O 1
ATOM 685 N N . ALA A 1 88 ? -16.002 -3.603 -0.607 1.00 94.00 88 ALA A N 1
ATOM 686 C CA . ALA A 1 88 ? -14.669 -3.602 -0.027 1.00 94.00 88 ALA A CA 1
ATOM 687 C C . ALA A 1 88 ? -13.830 -2.559 -0.767 1.00 94.00 88 ALA A C 1
ATOM 689 O O . ALA A 1 88 ? -13.750 -2.596 -1.993 1.00 94.00 88 ALA A O 1
ATOM 690 N N . GLU A 1 89 ? -13.283 -1.612 -0.017 1.00 91.75 89 GLU A N 1
ATOM 691 C CA . GLU A 1 89 ? -12.305 -0.655 -0.524 1.00 91.75 89 GLU A CA 1
ATOM 692 C C . GLU A 1 89 ? -10.896 -1.228 -0.378 1.00 91.75 89 GLU A C 1
ATOM 694 O O . GLU A 1 89 ? -10.076 -1.073 -1.269 1.00 91.75 89 GLU A O 1
ATOM 699 N N . GLU A 1 90 ? -10.652 -1.958 0.714 1.00 91.31 90 GLU A N 1
ATOM 700 C CA . GLU A 1 90 ? -9.381 -2.628 0.967 1.00 91.31 90 GLU A CA 1
ATOM 701 C C . GLU A 1 90 ? -9.618 -4.039 1.507 1.00 91.31 90 GLU A C 1
ATOM 703 O O . GLU A 1 90 ? -10.535 -4.261 2.311 1.00 91.31 90 GLU A O 1
ATOM 708 N N . ILE A 1 91 ? -8.788 -4.992 1.080 1.00 93.12 91 ILE A N 1
ATOM 709 C CA . ILE A 1 91 ? -8.799 -6.377 1.566 1.00 93.12 91 ILE A CA 1
ATOM 710 C C . ILE A 1 91 ? -7.359 -6.837 1.749 1.00 93.12 91 ILE A C 1
ATOM 712 O O . ILE A 1 91 ? -6.612 -6.877 0.776 1.00 93.12 91 ILE A O 1
ATOM 716 N N . VAL A 1 92 ? -7.020 -7.275 2.960 1.00 94.62 92 VAL A N 1
ATOM 717 C CA . VAL A 1 92 ? -5.751 -7.942 3.260 1.00 94.62 92 VAL A CA 1
ATOM 718 C C . VAL A 1 92 ? -6.002 -9.332 3.837 1.00 94.62 92 VAL A C 1
ATOM 720 O O . VAL A 1 92 ? -6.824 -9.488 4.738 1.00 94.62 92 VAL A O 1
ATOM 723 N N . TRP A 1 93 ? -5.303 -10.328 3.309 1.00 93.75 93 TRP A N 1
ATOM 724 C CA . TRP A 1 93 ? -5.119 -11.664 3.863 1.00 93.75 93 TRP A CA 1
ATOM 725 C C . TRP A 1 93 ? -3.664 -11.769 4.299 1.00 93.75 93 TRP A C 1
ATOM 727 O O . TRP A 1 93 ? -2.823 -12.132 3.483 1.00 93.75 93 TRP A O 1
ATOM 737 N N . TYR A 1 94 ? -3.364 -11.365 5.530 1.00 92.75 94 TYR A N 1
ATOM 738 C CA . TYR A 1 94 ? -1.991 -11.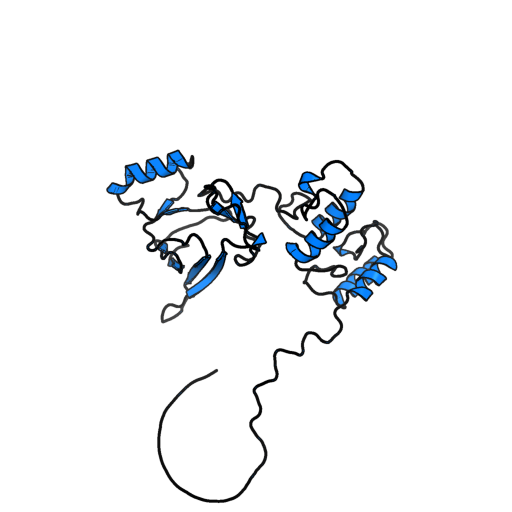433 6.025 1.00 92.75 94 TYR A CA 1
ATOM 739 C C . TYR A 1 94 ? -1.658 -12.849 6.490 1.00 92.75 94 TYR A C 1
ATOM 741 O O . TYR A 1 94 ? -2.562 -13.624 6.814 1.00 92.75 94 TYR A O 1
ATOM 749 N N . ASP A 1 95 ? -0.366 -13.145 6.532 1.00 90.44 95 ASP A N 1
ATOM 750 C CA . ASP A 1 95 ? 0.208 -14.407 6.990 1.00 90.44 95 ASP A CA 1
ATOM 751 C C . ASP A 1 95 ? 1.498 -14.118 7.782 1.00 90.44 95 ASP A C 1
ATOM 753 O O . ASP A 1 95 ? 2.044 -13.009 7.694 1.00 90.44 95 ASP A O 1
ATOM 757 N N . ASP A 1 96 ? 1.984 -15.100 8.533 1.00 88.00 96 ASP A N 1
ATOM 758 C CA . ASP A 1 96 ? 3.242 -15.068 9.288 1.00 88.00 96 ASP A CA 1
ATOM 759 C C . ASP A 1 96 ? 4.348 -15.890 8.604 1.00 88.00 96 ASP A C 1
ATOM 761 O O . ASP A 1 96 ? 5.495 -15.907 9.057 1.00 88.00 96 ASP A O 1
ATOM 765 N N . VA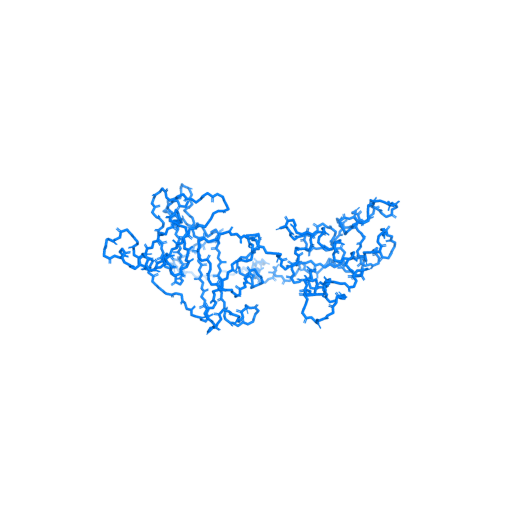L A 1 97 ? 4.030 -16.517 7.467 1.00 86.25 97 VAL A N 1
ATOM 766 C CA . VAL A 1 97 ? 4.963 -17.288 6.639 1.00 86.25 97 VAL A CA 1
ATOM 767 C C . VAL A 1 97 ? 5.289 -16.567 5.325 1.00 86.25 97 VAL A C 1
ATOM 769 O O . VAL A 1 97 ? 4.453 -15.895 4.717 1.00 86.25 97 VAL A O 1
ATOM 772 N N . ALA A 1 98 ? 6.522 -16.758 4.837 1.00 80.38 98 ALA A N 1
ATOM 773 C CA . ALA A 1 98 ? 6.961 -16.285 3.523 1.00 80.38 98 ALA A CA 1
ATOM 774 C C . ALA A 1 98 ? 5.924 -16.622 2.418 1.00 80.38 98 ALA A C 1
ATOM 776 O O . ALA A 1 98 ? 5.464 -17.765 2.350 1.00 80.38 98 ALA A O 1
ATOM 777 N N . PRO A 1 99 ? 5.554 -15.658 1.547 1.00 81.62 99 PRO A N 1
ATOM 778 C CA . PRO A 1 99 ? 6.287 -14.425 1.244 1.00 81.62 99 PRO A CA 1
ATOM 779 C C . PRO A 1 99 ? 6.013 -13.248 2.194 1.00 81.62 99 PRO A C 1
ATOM 781 O O . PRO A 1 99 ? 6.618 -12.189 2.029 1.00 81.62 99 PRO A O 1
ATOM 784 N N . TRP A 1 100 ? 5.133 -13.406 3.188 1.00 83.50 100 TRP A N 1
ATOM 785 C CA . TRP A 1 100 ? 4.926 -12.384 4.212 1.00 83.50 100 TRP A CA 1
ATOM 786 C C . TRP A 1 100 ? 6.159 -12.233 5.092 1.00 83.50 100 TRP A C 1
ATOM 788 O O . TRP A 1 100 ? 6.923 -13.172 5.319 1.00 83.50 100 TRP A O 1
ATOM 798 N N . THR A 1 101 ? 6.386 -11.006 5.557 1.00 79.19 101 THR A N 1
ATOM 799 C CA . THR A 1 101 ? 7.498 -10.729 6.462 1.00 79.19 101 THR A CA 1
ATOM 800 C C . THR A 1 101 ? 7.308 -11.477 7.779 1.00 79.19 101 THR A C 1
ATOM 802 O O . THR A 1 101 ? 6.333 -11.267 8.497 1.00 79.19 101 THR A O 1
ATOM 805 N N . THR A 1 102 ? 8.296 -12.294 8.132 1.00 83.94 102 THR A N 1
ATOM 806 C CA . THR A 1 102 ? 8.357 -12.988 9.423 1.00 83.94 102 THR A CA 1
ATOM 807 C C . THR A 1 102 ? 8.875 -12.071 10.539 1.00 83.94 102 THR A C 1
ATOM 809 O O . THR A 1 102 ? 8.966 -12.470 11.693 1.00 83.94 102 THR A O 1
ATOM 812 N N . GLU A 1 103 ? 9.258 -10.826 10.227 1.00 79.94 103 GLU A N 1
ATOM 813 C CA . GLU A 1 103 ? 9.846 -9.883 11.191 1.00 79.94 103 GLU A CA 1
ATOM 814 C C . GLU A 1 103 ? 8.838 -9.385 12.231 1.00 79.94 103 GLU A C 1
ATOM 816 O O . GLU A 1 103 ? 9.247 -8.863 13.271 1.00 79.94 103 GLU A O 1
ATOM 821 N N . ALA A 1 104 ? 7.538 -9.485 11.933 1.00 78.69 104 ALA A N 1
ATOM 822 C CA . ALA A 1 104 ? 6.451 -9.125 12.839 1.00 78.69 104 ALA A CA 1
ATOM 823 C C . ALA A 1 104 ? 6.091 -10.254 13.824 1.00 78.69 104 ALA A C 1
ATOM 825 O O . ALA A 1 104 ? 5.434 -9.982 14.828 1.00 78.69 104 ALA A O 1
ATOM 826 N N . ASP A 1 105 ? 6.546 -11.486 13.582 1.00 77.88 105 ASP A N 1
ATOM 827 C CA . ASP A 1 105 ? 6.222 -12.633 14.428 1.00 77.88 105 ASP A CA 1
ATOM 828 C C . ASP A 1 105 ? 7.124 -12.692 15.674 1.00 77.88 105 ASP A C 1
ATOM 830 O O . ASP A 1 105 ? 8.351 -12.762 15.593 1.00 77.88 105 ASP A O 1
ATOM 834 N N . GLY A 1 106 ? 6.514 -12.617 16.860 1.00 74.06 106 GLY A N 1
ATOM 835 C CA . GLY A 1 106 ? 7.178 -12.847 18.149 1.00 74.06 106 GLY A CA 1
ATOM 836 C C . GLY A 1 106 ? 8.229 -11.815 18.596 1.00 74.06 106 GLY A C 1
ATOM 837 O O . GLY A 1 106 ? 8.715 -11.897 19.724 1.00 74.06 106 GLY A O 1
ATOM 838 N N . THR A 1 107 ? 8.570 -10.821 17.772 1.00 76.25 107 THR A N 1
ATOM 839 C CA . THR A 1 107 ? 9.623 -9.822 18.063 1.00 76.25 107 THR A CA 1
ATOM 840 C C . THR A 1 107 ? 9.115 -8.552 18.756 1.00 76.25 107 THR A C 1
ATOM 842 O O . THR A 1 107 ? 9.912 -7.730 19.208 1.00 76.25 107 THR A O 1
ATOM 845 N N . GLY A 1 108 ? 7.792 -8.367 18.832 1.00 82.88 108 GLY A N 1
ATOM 846 C CA . GLY A 1 108 ? 7.156 -7.123 19.285 1.00 82.88 108 GLY A CA 1
ATOM 847 C C . GLY A 1 108 ? 6.993 -6.064 18.188 1.00 82.88 108 GLY A C 1
ATOM 848 O O . GLY A 1 108 ? 6.469 -4.980 18.456 1.00 82.88 108 GLY A O 1
ATOM 849 N N . ASN A 1 109 ? 7.408 -6.370 16.958 1.00 86.12 109 ASN A N 1
ATOM 850 C CA . ASN A 1 109 ? 7.096 -5.568 15.782 1.00 86.12 109 ASN A CA 1
ATOM 851 C C . ASN A 1 109 ? 5.632 -5.751 15.350 1.00 86.12 109 ASN A C 1
ATOM 853 O O . ASN A 1 109 ? 4.973 -6.733 15.675 1.00 86.12 109 ASN A O 1
ATOM 857 N N . SER A 1 110 ? 5.127 -4.793 14.580 1.00 89.31 110 SER A N 1
ATOM 858 C CA . SER A 1 110 ? 3.825 -4.847 13.911 1.00 89.31 110 SER A CA 1
ATOM 859 C C . SER A 1 110 ? 4.006 -4.914 12.398 1.00 89.31 110 SER A C 1
ATOM 861 O O . SER A 1 110 ? 4.923 -4.271 11.876 1.00 89.31 110 SER A O 1
ATOM 863 N N . LEU A 1 111 ? 3.081 -5.573 11.694 1.00 89.69 111 LEU A N 1
ATOM 864 C CA . LEU A 1 111 ? 2.933 -5.403 10.249 1.00 89.69 111 LEU A CA 1
ATOM 865 C C . LEU A 1 111 ? 2.531 -3.959 9.937 1.00 89.69 111 LEU A C 1
ATOM 867 O O . LEU A 1 111 ? 1.498 -3.469 10.396 1.00 89.69 111 LEU A O 1
ATOM 871 N N . GLN A 1 112 ? 3.358 -3.275 9.152 1.00 88.06 112 GLN A N 1
ATOM 872 C CA . GLN A 1 112 ? 3.123 -1.900 8.729 1.00 88.06 112 GLN A CA 1
ATOM 873 C C . GLN A 1 112 ? 3.118 -1.794 7.214 1.00 88.06 112 GLN A C 1
ATOM 875 O O . GLN A 1 112 ? 3.923 -2.423 6.522 1.00 88.06 112 GLN A O 1
ATOM 880 N N . ARG A 1 113 ? 2.207 -0.962 6.709 1.00 85.94 113 ARG A N 1
ATOM 881 C CA . ARG A 1 113 ? 2.084 -0.675 5.285 1.00 85.94 113 ARG A CA 1
ATOM 882 C C . ARG A 1 113 ? 3.297 0.119 4.808 1.00 85.94 113 ARG A C 1
ATOM 884 O O . ARG A 1 113 ? 3.611 1.151 5.396 1.00 85.94 113 ARG A O 1
ATOM 891 N N . ARG A 1 114 ? 3.942 -0.324 3.7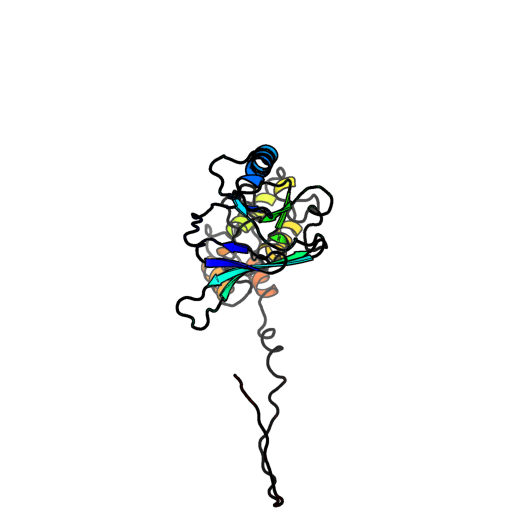27 1.00 78.06 114 ARG A N 1
ATOM 892 C CA . ARG A 1 114 ? 5.058 0.414 3.111 1.00 78.06 114 ARG A CA 1
ATOM 893 C C . ARG A 1 114 ? 4.585 1.654 2.367 1.00 78.06 114 ARG A C 1
ATOM 895 O O . ARG A 1 114 ? 5.153 2.719 2.560 1.00 78.06 114 ARG A O 1
ATOM 902 N N . ALA A 1 115 ? 3.544 1.501 1.551 1.00 72.50 115 ALA A N 1
ATOM 903 C CA . ALA A 1 115 ? 2.912 2.578 0.800 1.00 72.50 115 ALA A CA 1
ATOM 904 C C . ALA A 1 115 ? 1.444 2.219 0.487 1.00 72.50 115 ALA A C 1
ATOM 906 O O . ALA A 1 115 ? 1.109 1.031 0.403 1.00 72.50 115 ALA A O 1
ATOM 907 N N . PRO A 1 116 ? 0.552 3.208 0.315 1.00 73.06 116 PRO A N 1
ATOM 908 C CA . PRO A 1 116 ? -0.856 2.964 0.013 1.00 73.06 116 PRO A CA 1
ATOM 909 C C . PRO A 1 116 ? -1.078 2.602 -1.462 1.00 73.06 116 PRO A C 1
ATOM 911 O O . PRO A 1 116 ? -2.154 2.137 -1.806 1.00 73.06 116 PRO A O 1
ATOM 914 N N . VAL A 1 117 ? -0.072 2.815 -2.321 1.00 71.00 117 VAL A N 1
ATOM 915 C CA . VAL A 1 117 ? -0.140 2.536 -3.765 1.00 71.00 117 VAL A CA 1
ATOM 916 C C . VAL A 1 117 ? -0.054 1.047 -4.094 1.00 71.00 117 VAL A C 1
ATOM 918 O O . VAL A 1 117 ? -0.558 0.619 -5.126 1.00 71.00 117 VAL A O 1
ATOM 921 N N . PHE A 1 118 ? 0.552 0.245 -3.219 1.00 71.38 118 PHE A N 1
ATOM 922 C CA . PHE A 1 118 ? 0.574 -1.200 -3.397 1.00 71.38 118 PHE A CA 1
ATOM 923 C C . PHE A 1 118 ? -0.793 -1.812 -3.090 1.00 71.38 118 PHE A C 1
ATOM 925 O O . PHE A 1 118 ? -1.572 -1.262 -2.308 1.00 71.38 118 PHE A O 1
ATOM 932 N N . TYR A 1 119 ? -1.042 -3.016 -3.599 1.00 77.81 119 TYR A N 1
ATOM 933 C CA . TYR A 1 119 ? -2.237 -3.792 -3.269 1.00 77.81 119 TYR A CA 1
ATOM 934 C C . TYR A 1 119 ? -2.122 -4.461 -1.892 1.00 77.81 119 TYR A C 1
ATOM 936 O O . TYR A 1 119 ? -1.041 -4.923 -1.522 1.00 77.81 119 TYR A O 1
ATOM 944 N N . ALA A 1 120 ? -3.177 -4.496 -1.066 1.00 86.19 120 ALA A N 1
ATOM 945 C CA . ALA A 1 120 ? -3.006 -4.957 0.317 1.00 86.19 120 ALA A CA 1
ATOM 946 C C . ALA A 1 120 ? -2.738 -6.451 0.494 1.00 86.19 120 ALA A C 1
ATOM 948 O O . ALA A 1 120 ? -2.123 -6.817 1.493 1.00 86.19 120 ALA A O 1
ATOM 949 N N . ASN A 1 121 ? -3.107 -7.289 -0.476 1.00 86.38 121 ASN A N 1
ATOM 950 C CA . ASN A 1 121 ? -2.760 -8.715 -0.464 1.00 86.38 121 ASN A CA 1
ATOM 951 C C . ASN A 1 121 ? -1.363 -9.021 -1.013 1.00 86.38 121 ASN A C 1
ATOM 953 O O . ASN A 1 121 ? -0.989 -10.187 -1.030 1.00 86.38 121 ASN A O 1
ATOM 957 N N . ASP A 1 122 ? -0.617 -8.018 -1.476 1.00 82.88 122 ASP A N 1
ATOM 958 C CA . ASP A 1 122 ? 0.792 -8.198 -1.810 1.00 82.88 122 ASP A CA 1
ATOM 959 C C . ASP A 1 122 ? 1.621 -8.224 -0.509 1.00 82.88 122 ASP A C 1
ATOM 961 O O . ASP A 1 122 ? 1.638 -7.217 0.212 1.00 82.88 122 ASP A O 1
ATOM 965 N N . PRO A 1 123 ? 2.310 -9.333 -0.183 1.00 81.81 123 PRO A N 1
ATOM 966 C CA . PRO A 1 123 ? 3.147 -9.423 1.009 1.00 81.81 123 PRO A CA 1
ATOM 967 C C . PRO A 1 123 ? 4.287 -8.392 1.031 1.00 81.81 123 PRO A C 1
ATOM 969 O O . PRO A 1 123 ? 4.650 -7.898 2.103 1.00 81.81 123 PRO A O 1
ATOM 972 N N . HIS A 1 124 ? 4.817 -7.996 -0.134 1.00 75.38 124 HIS A N 1
ATOM 973 C CA . HIS A 1 124 ? 5.910 -7.021 -0.239 1.00 75.38 124 HIS A CA 1
ATOM 974 C C . HIS A 1 124 ? 5.482 -5.609 0.136 1.00 75.38 124 HIS A C 1
ATOM 976 O O . HIS A 1 124 ? 6.305 -4.794 0.555 1.00 75.38 124 HIS A O 1
ATOM 982 N N . ALA A 1 125 ? 4.183 -5.333 0.088 1.00 80.06 125 ALA A N 1
ATOM 983 C CA . ALA A 1 125 ? 3.610 -4.071 0.515 1.00 80.06 125 ALA A CA 1
ATOM 984 C C . ALA A 1 125 ? 3.601 -3.881 2.045 1.00 80.06 125 ALA A C 1
ATOM 986 O O . ALA A 1 125 ? 3.178 -2.829 2.548 1.00 80.06 125 ALA A O 1
ATOM 987 N N . TRP A 1 126 ? 4.082 -4.881 2.788 1.00 86.81 126 TRP A N 1
ATOM 988 C CA . TRP A 1 126 ? 4.187 -4.890 4.239 1.00 86.81 126 TRP A CA 1
ATOM 989 C C . TRP A 1 126 ? 5.639 -5.059 4.706 1.00 86.81 126 TRP A C 1
ATOM 991 O O . TRP A 1 126 ? 6.531 -5.516 3.986 1.00 86.81 126 TRP A O 1
ATOM 1001 N N . ARG A 1 127 ? 5.898 -4.625 5.939 1.00 83.56 127 ARG A N 1
ATOM 1002 C CA . ARG A 1 127 ? 7.170 -4.814 6.652 1.00 83.56 127 ARG A CA 1
ATOM 1003 C C . ARG A 1 127 ? 6.919 -4.992 8.142 1.00 83.56 127 ARG A C 1
ATOM 1005 O O . ARG A 1 127 ? 5.959 -4.415 8.656 1.00 83.56 127 ARG A O 1
ATOM 1012 N N . GLY A 1 128 ? 7.777 -5.741 8.830 1.00 85.19 128 GLY A N 1
ATOM 1013 C CA . GLY A 1 128 ? 7.751 -5.798 10.286 1.00 85.19 128 GLY A CA 1
ATOM 1014 C C . GLY A 1 128 ? 8.567 -4.643 10.845 1.00 85.19 128 GLY A C 1
ATOM 1015 O O . GLY A 1 128 ? 9.749 -4.504 10.547 1.00 85.19 128 GLY A O 1
ATOM 1016 N N . GLN A 1 129 ? 7.942 -3.777 11.637 1.00 84.06 129 GLN A N 1
ATOM 1017 C CA . GLN A 1 129 ? 8.634 -2.659 12.282 1.00 84.06 129 GLN A CA 1
ATOM 1018 C C . GLN A 1 129 ? 8.103 -2.391 13.681 1.00 84.06 129 GLN A C 1
ATOM 1020 O O . GLN A 1 129 ? 6.974 -2.757 14.011 1.00 84.06 129 GLN A O 1
ATOM 1025 N N . SER A 1 130 ? 8.909 -1.695 14.487 1.00 86.69 130 SER A N 1
ATOM 1026 C CA . SER A 1 130 ? 8.480 -1.209 15.796 1.00 86.69 130 SER A CA 1
ATOM 1027 C C . SER A 1 130 ? 7.174 -0.416 15.653 1.00 86.69 130 SER A C 1
ATOM 1029 O O . SER A 1 130 ? 7.106 0.451 14.778 1.00 86.69 130 SER A O 1
ATOM 1031 N N . PRO A 1 131 ? 6.130 -0.701 16.453 1.00 88.75 131 PRO A N 1
ATOM 1032 C CA . PRO A 1 131 ? 4.802 -0.149 16.208 1.00 88.75 131 PRO A CA 1
ATOM 1033 C C . PRO A 1 131 ? 4.755 1.382 16.261 1.00 88.75 131 PRO A C 1
ATOM 1035 O O . PRO A 1 131 ? 5.169 1.997 17.243 1.00 88.75 131 PRO A O 1
ATOM 1038 N N . THR A 1 132 ? 4.179 1.989 15.223 1.00 87.44 132 THR A N 1
ATOM 1039 C CA . THR A 1 132 ? 3.993 3.445 15.069 1.00 87.44 132 THR A CA 1
ATOM 1040 C C . THR A 1 132 ? 2.513 3.794 14.829 1.00 87.44 132 THR A C 1
ATOM 1042 O O . THR A 1 132 ? 2.155 4.410 13.822 1.00 87.44 132 THR A O 1
ATOM 1045 N N . PRO A 1 133 ? 1.585 3.376 15.713 1.00 90.62 133 PRO A N 1
ATOM 1046 C CA . PRO A 1 133 ? 0.160 3.548 15.455 1.00 90.62 133 PRO A CA 1
ATOM 1047 C C . PRO A 1 133 ? -0.209 5.029 15.281 1.00 90.62 133 PRO A C 1
ATOM 1049 O O . PRO A 1 133 ? 0.282 5.899 15.993 1.00 90.62 133 PRO A O 1
ATOM 1052 N N . GLY A 1 134 ? -1.100 5.316 14.329 1.00 84.62 134 GLY A N 1
ATOM 1053 C CA . GLY A 1 134 ? -1.553 6.683 14.036 1.00 84.62 134 GLY A CA 1
ATOM 1054 C C . GLY A 1 134 ? -0.591 7.504 13.177 1.00 84.62 134 GLY A C 1
ATOM 1055 O O . GLY A 1 134 ? -0.916 8.635 12.819 1.00 84.62 134 GLY A O 1
ATOM 1056 N N . VAL A 1 135 ? 0.553 6.936 12.794 1.00 81.00 135 VAL A N 1
ATOM 1057 C CA . VAL A 1 135 ? 1.494 7.548 11.860 1.00 81.00 135 VAL A CA 1
ATOM 1058 C C . VAL A 1 135 ? 1.217 7.009 10.454 1.00 81.00 135 VAL A C 1
ATOM 1060 O O . VAL A 1 135 ? 1.454 5.842 10.170 1.00 81.00 135 VAL A O 1
ATOM 1063 N N . ALA A 1 136 ? 0.718 7.871 9.563 1.00 70.25 136 ALA A N 1
ATOM 1064 C CA . ALA A 1 136 ? 0.643 7.620 8.115 1.00 70.25 136 ALA A CA 1
ATOM 1065 C C . ALA A 1 136 ? 1.788 8.341 7.395 1.00 70.25 136 ALA A C 1
ATOM 1067 O O . ALA A 1 136 ? 1.585 9.070 6.429 1.00 70.25 136 ALA A O 1
ATOM 1068 N N . LEU A 1 137 ? 2.998 8.211 7.929 1.00 61.34 137 LEU A N 1
ATOM 1069 C CA . LEU A 1 137 ? 4.183 8.694 7.247 1.00 61.34 137 LEU A CA 1
ATOM 1070 C C . LEU A 1 137 ? 4.719 7.534 6.426 1.00 61.34 137 LEU A C 1
ATOM 1072 O O . LEU A 1 137 ? 5.416 6.663 6.943 1.00 61.34 137 LEU A O 1
ATOM 1076 N N . TYR A 1 138 ? 4.427 7.549 5.130 1.00 61.75 138 TYR A N 1
ATOM 1077 C CA . TYR A 1 138 ? 5.191 6.786 4.146 1.00 61.75 138 TYR A CA 1
ATOM 1078 C C . TYR A 1 138 ? 6.545 7.486 3.942 1.00 61.75 138 TYR A C 1
ATOM 1080 O O . TYR A 1 138 ? 6.896 7.928 2.858 1.00 61.75 138 TYR A O 1
ATOM 1088 N N . THR A 1 139 ? 7.269 7.705 5.044 1.00 45.66 139 THR A N 1
ATOM 1089 C CA . THR A 1 139 ? 8.604 8.296 5.056 1.00 45.66 139 THR A CA 1
ATOM 1090 C C . THR A 1 139 ? 9.593 7.176 5.298 1.00 45.66 139 THR A C 1
ATOM 1092 O O . THR A 1 139 ? 9.659 6.599 6.387 1.00 45.66 139 THR A O 1
ATOM 1095 N N . GLY A 1 140 ? 10.349 6.863 4.264 1.00 47.50 140 GLY A N 1
ATOM 1096 C CA . GLY A 1 140 ? 11.381 5.845 4.271 1.00 47.50 140 GLY A CA 1
ATOM 1097 C C . GLY A 1 140 ? 11.369 5.207 2.906 1.00 47.50 140 GLY A C 1
ATOM 1098 O O . GLY A 1 140 ? 10.332 4.652 2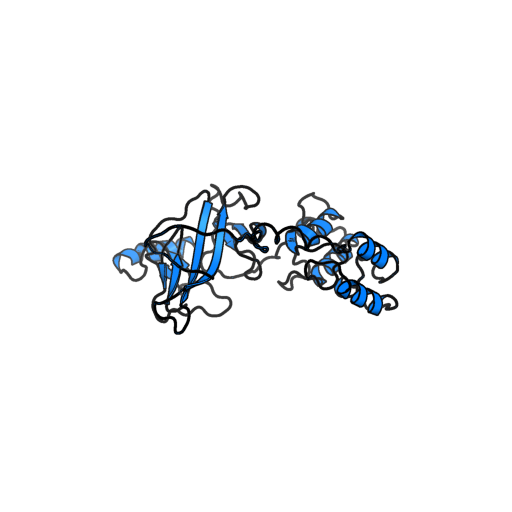.555 1.00 47.50 140 GLY A O 1
ATOM 1099 N N . ASN A 1 141 ? 12.486 5.346 2.184 1.00 54.00 141 ASN A N 1
ATOM 1100 C CA . ASN A 1 141 ? 12.745 4.759 0.874 1.00 54.00 141 ASN A CA 1
ATOM 1101 C C . ASN A 1 141 ? 11.887 3.511 0.684 1.00 54.00 141 ASN A C 1
ATOM 1103 O O . ASN A 1 141 ? 12.088 2.494 1.367 1.00 54.00 141 ASN A O 1
ATOM 1107 N N . VAL A 1 142 ? 10.862 3.630 -0.159 1.00 61.47 142 VAL A N 1
ATOM 1108 C CA . VAL A 1 142 ? 10.101 2.457 -0.563 1.00 61.47 142 VAL A CA 1
ATOM 1109 C C . VAL A 1 142 ? 11.132 1.535 -1.215 1.00 61.47 142 VAL A C 1
ATOM 1111 O O . VAL A 1 142 ? 11.999 2.003 -1.943 1.00 61.47 142 VAL A O 1
ATOM 1114 N N . ARG A 1 143 ? 11.157 0.239 -0.884 1.00 65.94 143 ARG A N 1
ATOM 1115 C CA . ARG A 1 143 ? 12.115 -0.671 -1.535 1.00 65.94 143 ARG A CA 1
ATOM 1116 C C . ARG A 1 143 ? 11.781 -0.652 -3.031 1.00 65.94 143 ARG A C 1
ATOM 1118 O O . ARG A 1 143 ? 10.671 -1.042 -3.375 1.00 65.94 143 ARG A O 1
ATOM 1125 N N . GLY A 1 144 ? 12.692 -0.136 -3.855 1.00 73.12 144 GLY A N 1
ATOM 1126 C CA . GLY A 1 144 ? 12.469 0.149 -5.277 1.00 73.12 144 GLY A CA 1
ATOM 1127 C C . GLY A 1 144 ? 12.219 1.624 -5.638 1.00 73.12 144 GLY A C 1
ATOM 1128 O O . GLY A 1 144 ? 12.339 1.944 -6.806 1.00 73.12 144 GLY A O 1
ATOM 1129 N N . ASP A 1 145 ? 11.950 2.517 -4.680 1.00 78.56 145 ASP A N 1
ATOM 1130 C CA . ASP A 1 145 ? 11.984 3.985 -4.851 1.00 78.56 145 ASP A CA 1
ATOM 1131 C C . ASP A 1 145 ? 13.426 4.457 -4.625 1.00 78.56 145 ASP A C 1
ATOM 1133 O O . ASP A 1 145 ? 13.887 4.681 -3.495 1.00 78.56 145 ASP A O 1
ATOM 1137 N N . LEU A 1 146 ? 14.176 4.481 -5.720 1.00 81.56 146 LEU A N 1
ATOM 1138 C CA . LEU A 1 146 ? 15.613 4.735 -5.747 1.00 81.56 146 LEU A CA 1
ATOM 1139 C C . LEU A 1 146 ? 15.921 6.210 -6.005 1.00 81.56 146 LEU A C 1
ATOM 1141 O O . LEU A 1 146 ? 17.024 6.669 -5.691 1.00 81.56 146 LEU A O 1
ATOM 1145 N N . ASN A 1 147 ? 14.959 6.965 -6.543 1.00 78.06 147 ASN A N 1
ATOM 1146 C CA . ASN A 1 147 ? 15.104 8.397 -6.786 1.00 78.06 147 ASN A CA 1
ATOM 1147 C C . ASN A 1 147 ? 14.556 9.272 -5.627 1.00 78.06 147 ASN A C 1
ATOM 1149 O O . ASN A 1 147 ? 14.859 10.469 -5.573 1.00 78.06 147 ASN A O 1
ATOM 1153 N N . GLY A 1 148 ? 13.830 8.676 -4.671 1.00 74.25 148 GLY A N 1
ATOM 1154 C CA . GLY A 1 148 ? 13.292 9.327 -3.477 1.00 74.25 148 GLY A CA 1
ATOM 1155 C C . GLY A 1 148 ? 12.030 10.157 -3.726 1.00 74.25 148 GLY A C 1
ATOM 1156 O O . GLY A 1 148 ? 11.713 11.027 -2.906 1.00 74.25 148 GLY A O 1
ATOM 1157 N N . ASP A 1 149 ? 11.342 9.943 -4.849 1.00 68.00 149 ASP A N 1
ATOM 1158 C CA . ASP A 1 149 ? 10.126 10.662 -5.237 1.00 68.00 149 ASP A CA 1
ATOM 1159 C C . ASP A 1 149 ? 8.838 10.014 -4.710 1.00 68.00 149 ASP A C 1
ATOM 1161 O O . ASP A 1 149 ? 7.752 10.569 -4.904 1.00 68.00 149 ASP A O 1
ATOM 1165 N N . THR A 1 150 ? 8.960 8.911 -3.961 1.00 69.38 150 THR A N 1
ATOM 1166 C CA . THR A 1 150 ? 7.874 8.133 -3.335 1.00 69.38 150 THR A CA 1
ATOM 1167 C C . THR A 1 150 ? 6.992 7.341 -4.299 1.00 69.38 150 THR A C 1
ATOM 1169 O O . THR A 1 150 ? 6.053 6.669 -3.857 1.00 69.38 150 THR A O 1
ATOM 1172 N N . LEU A 1 151 ? 7.286 7.383 -5.595 1.00 70.38 151 LEU A N 1
ATOM 1173 C CA . LEU A 1 151 ? 6.701 6.521 -6.609 1.00 70.38 151 LEU A CA 1
ATOM 1174 C C . LEU A 1 151 ? 7.711 5.424 -6.955 1.00 70.38 151 LEU A C 1
ATOM 1176 O O . LEU A 1 151 ? 8.907 5.602 -6.799 1.00 70.38 151 LEU A O 1
ATOM 1180 N N . ILE A 1 152 ? 7.214 4.274 -7.408 1.00 77.25 152 ILE A N 1
ATOM 1181 C CA . ILE A 1 152 ? 8.066 3.267 -8.043 1.00 77.25 152 ILE A CA 1
ATOM 1182 C C . ILE A 1 152 ? 7.666 3.215 -9.504 1.00 77.25 152 ILE A C 1
ATOM 1184 O O . ILE A 1 152 ? 6.536 2.841 -9.826 1.00 77.25 152 ILE A O 1
ATOM 1188 N N . ASN A 1 153 ? 8.551 3.673 -10.377 1.00 81.81 153 ASN A N 1
ATOM 1189 C CA . ASN A 1 153 ? 8.298 3.794 -11.804 1.00 81.81 153 ASN A CA 1
ATOM 1190 C C . ASN A 1 153 ? 9.601 3.675 -12.618 1.00 81.81 153 ASN A C 1
ATOM 1192 O O . ASN A 1 153 ? 10.654 3.289 -12.116 1.00 81.81 153 ASN A O 1
ATOM 1196 N N . ALA A 1 154 ? 9.531 3.991 -13.910 1.00 84.19 154 ALA A N 1
ATOM 1197 C CA . ALA A 1 154 ? 10.670 3.903 -14.820 1.00 84.19 154 ALA A CA 1
ATOM 1198 C C . ALA A 1 154 ? 11.875 4.766 -14.399 1.00 84.19 154 ALA A C 1
ATOM 1200 O O . ALA A 1 154 ? 13.010 4.399 -14.684 1.00 84.19 154 ALA A O 1
ATOM 1201 N N . LEU A 1 155 ? 11.654 5.871 -13.679 1.00 84.31 155 LEU A N 1
ATOM 1202 C CA . LEU A 1 155 ? 12.727 6.716 -13.154 1.00 84.31 155 LEU A CA 1
ATOM 1203 C C . LEU A 1 155 ? 13.563 6.005 -12.082 1.00 84.31 155 LEU A C 1
ATOM 1205 O O . LEU A 1 155 ? 14.724 6.364 -11.886 1.00 84.31 155 LEU A O 1
ATOM 1209 N N . ASP A 1 156 ? 13.008 5.000 -11.405 1.00 85.44 156 ASP A N 1
ATOM 1210 C CA . ASP A 1 156 ? 13.755 4.177 -10.455 1.00 85.44 156 ASP A CA 1
ATOM 1211 C C . ASP A 1 156 ? 14.605 3.128 -11.160 1.00 85.44 156 ASP A C 1
ATOM 1213 O O . ASP A 1 156 ? 15.730 2.868 -10.736 1.00 85.44 156 ASP A O 1
ATOM 1217 N N . LEU A 1 157 ? 14.119 2.583 -12.280 1.00 87.38 157 LEU A N 1
ATOM 1218 C CA . LEU A 1 157 ? 14.935 1.749 -13.166 1.00 87.38 157 LEU A CA 1
ATOM 1219 C C . LEU A 1 157 ? 16.110 2.559 -13.722 1.00 87.38 157 LEU A C 1
ATOM 1221 O O . LEU A 1 157 ? 17.252 2.109 -13.636 1.00 87.38 157 LEU A O 1
ATOM 1225 N N . ASP A 1 158 ? 15.860 3.781 -14.201 1.00 86.81 158 ASP A N 1
ATOM 1226 C CA . ASP A 1 158 ? 16.916 4.693 -14.655 1.00 86.81 158 ASP A CA 1
ATOM 1227 C C . ASP A 1 158 ? 17.920 4.984 -13.527 1.00 86.81 158 ASP A C 1
ATOM 1229 O O . ASP A 1 158 ? 19.138 4.931 -13.728 1.00 86.81 158 ASP A O 1
ATOM 1233 N N . ALA A 1 159 ? 17.426 5.248 -12.311 1.00 85.69 159 ALA A N 1
ATOM 1234 C CA . ALA A 1 159 ? 18.274 5.434 -11.142 1.00 85.69 159 ALA A CA 1
ATOM 1235 C C . ALA A 1 159 ? 19.148 4.193 -10.904 1.00 85.69 159 ALA A C 1
ATOM 1237 O O . ALA A 1 159 ? 20.369 4.337 -10.818 1.00 85.69 159 ALA A O 1
ATOM 1238 N N . LEU A 1 160 ? 18.571 2.987 -10.906 1.00 85.88 160 LEU A N 1
ATOM 1239 C CA . LEU A 1 160 ? 19.296 1.730 -10.710 1.00 85.88 160 LEU A CA 1
ATOM 1240 C C . LEU A 1 160 ? 20.361 1.482 -11.786 1.00 85.88 160 LEU A C 1
ATOM 1242 O O . LEU A 1 160 ? 21.487 1.113 -11.462 1.00 85.88 160 LEU A O 1
ATOM 1246 N N . PHE A 1 161 ? 20.073 1.759 -13.057 1.00 83.25 161 PHE A N 1
ATOM 1247 C CA . PHE A 1 161 ? 21.074 1.638 -14.121 1.00 83.25 161 PHE A CA 1
ATOM 1248 C C . PHE A 1 161 ? 22.237 2.618 -13.935 1.00 83.25 161 PHE A C 1
ATOM 1250 O O . PHE A 1 161 ? 23.406 2.249 -14.093 1.00 83.25 161 PHE A O 1
ATOM 1257 N N . THR A 1 162 ? 21.958 3.850 -13.498 1.00 79.69 162 THR A N 1
ATOM 1258 C CA . THR A 1 162 ? 23.028 4.808 -13.173 1.00 79.69 162 THR A CA 1
ATOM 1259 C C . THR A 1 162 ? 23.818 4.419 -11.916 1.00 79.69 162 THR A C 1
ATOM 1261 O O . THR A 1 162 ? 24.979 4.821 -11.773 1.00 79.69 162 THR A O 1
ATOM 1264 N N . ALA A 1 163 ? 23.243 3.600 -11.031 1.00 76.44 163 ALA A N 1
ATOM 1265 C CA . ALA A 1 163 ? 23.862 3.104 -9.802 1.00 76.44 163 ALA A CA 1
ATOM 1266 C C . ALA A 1 163 ? 25.118 2.284 -10.027 1.00 76.44 163 ALA A C 1
ATOM 1268 O O . ALA A 1 163 ? 26.096 2.450 -9.299 1.00 76.44 163 ALA A O 1
ATOM 1269 N N . PHE A 1 164 ? 25.092 1.400 -11.032 1.00 71.56 164 PHE A N 1
ATOM 1270 C CA . PHE A 1 164 ? 26.182 0.461 -11.304 1.00 71.56 164 PHE A CA 1
ATOM 1271 C C . PHE A 1 164 ? 27.503 1.186 -11.578 1.00 71.56 164 PHE A C 1
ATOM 1273 O O . PHE A 1 164 ? 28.583 0.632 -11.382 1.00 71.56 164 PHE A O 1
ATOM 1280 N N . SER A 1 165 ? 27.432 2.466 -11.957 1.00 60.97 165 SER A N 1
ATOM 1281 C CA . SER A 1 165 ? 28.593 3.335 -12.149 1.00 60.97 165 SER A CA 1
ATOM 1282 C C . SER A 1 165 ? 29.167 3.947 -10.853 1.00 60.97 165 SER A C 1
ATOM 1284 O O . SER A 1 165 ? 30.247 4.542 -10.882 1.00 60.97 165 SER A O 1
ATOM 1286 N N . ARG A 1 166 ? 28.486 3.812 -9.704 1.00 57.66 166 ARG A N 1
ATOM 1287 C CA . ARG A 1 166 ? 28.815 4.437 -8.408 1.00 57.66 166 ARG A CA 1
ATOM 1288 C C . ARG A 1 166 ? 28.881 3.392 -7.286 1.00 57.66 166 ARG A C 1
ATOM 1290 O O . ARG A 1 166 ? 27.923 3.163 -6.559 1.00 57.66 166 ARG A O 1
ATOM 1297 N N . ALA A 1 167 ? 30.058 2.809 -7.079 1.00 53.41 167 ALA A N 1
ATOM 1298 C CA . ALA A 1 167 ? 30.323 1.720 -6.128 1.00 53.41 167 ALA A CA 1
ATOM 1299 C C . ALA A 1 167 ? 30.233 2.080 -4.617 1.00 53.41 167 ALA A C 1
ATOM 1301 O O . ALA A 1 167 ? 31.106 1.688 -3.843 1.00 53.41 167 ALA A O 1
ATOM 1302 N N . SER A 1 168 ? 29.264 2.877 -4.144 1.00 54.00 168 SER A N 1
ATOM 1303 C CA . SER A 1 168 ? 29.290 3.379 -2.750 1.00 54.00 168 SER A CA 1
ATOM 1304 C C . SER A 1 168 ? 27.958 3.469 -1.990 1.00 54.00 168 SER A C 1
ATOM 1306 O O . SER A 1 168 ? 27.939 4.103 -0.939 1.00 54.00 168 SER A O 1
ATOM 1308 N N . GLN A 1 169 ? 26.873 2.808 -2.418 1.00 55.47 169 GLN A N 1
ATOM 1309 C CA . GLN A 1 169 ? 25.633 2.719 -1.612 1.00 55.47 169 GLN A CA 1
ATOM 1310 C C . GLN A 1 169 ? 24.939 1.341 -1.648 1.00 55.47 169 GLN A C 1
ATOM 1312 O O . GLN A 1 169 ? 23.715 1.264 -1.675 1.00 55.47 169 GLN A O 1
ATOM 1317 N N . VAL A 1 170 ? 25.715 0.251 -1.585 1.00 61.78 170 VAL A N 1
ATOM 1318 C CA . VAL A 1 170 ? 25.212 -1.138 -1.694 1.00 61.78 170 VAL A CA 1
ATOM 1319 C C . VAL A 1 170 ? 24.020 -1.412 -0.766 1.00 61.78 170 VAL A C 1
ATOM 1321 O O . VAL A 1 170 ? 23.012 -1.910 -1.223 1.00 61.78 170 VAL A O 1
ATOM 1324 N N . ALA A 1 171 ? 24.040 -0.975 0.496 1.00 63.66 171 ALA A N 1
ATOM 1325 C CA . ALA A 1 171 ? 22.978 -1.321 1.452 1.00 63.66 171 ALA A CA 1
ATOM 1326 C C . ALA A 1 171 ? 21.572 -0.748 1.155 1.00 63.66 171 ALA A C 1
ATOM 1328 O O . ALA A 1 171 ? 20.607 -1.215 1.752 1.00 63.66 171 ALA A O 1
ATOM 1329 N N . LEU A 1 172 ? 21.442 0.285 0.312 1.00 62.84 172 LEU A N 1
ATOM 1330 C CA . LEU A 1 172 ? 20.135 0.863 -0.054 1.00 62.84 172 LEU A CA 1
ATOM 1331 C C . LEU A 1 172 ? 19.677 0.459 -1.465 1.00 62.84 172 LEU A C 1
ATOM 1333 O O . LEU A 1 172 ? 18.505 0.632 -1.781 1.00 62.84 172 LEU A O 1
ATOM 1337 N N . TRP A 1 173 ? 20.599 -0.033 -2.297 1.00 74.44 173 TRP A N 1
ATOM 1338 C CA . TRP A 1 173 ? 20.379 -0.306 -3.722 1.00 74.44 173 TRP A CA 1
ATOM 1339 C C . TRP A 1 173 ? 20.485 -1.807 -4.038 1.00 74.44 173 TRP A C 1
ATOM 1341 O O . TRP A 1 173 ? 20.089 -2.210 -5.121 1.00 74.44 173 TRP A O 1
ATOM 1351 N N . ASP A 1 174 ? 20.978 -2.605 -3.084 1.00 82.31 174 ASP A N 1
ATOM 1352 C CA . ASP A 1 174 ? 20.863 -4.065 -3.034 1.00 82.31 174 ASP A CA 1
ATOM 1353 C C . ASP A 1 174 ? 19.402 -4.430 -2.717 1.00 82.31 174 ASP A C 1
ATOM 1355 O O . ASP A 1 174 ? 18.958 -4.475 -1.563 1.00 82.31 174 ASP A O 1
ATOM 1359 N N . LEU A 1 175 ? 18.612 -4.550 -3.778 1.00 80.38 175 LEU A N 1
ATOM 1360 C CA . LEU A 1 175 ? 17.188 -4.818 -3.744 1.00 80.38 175 LEU A CA 1
ATOM 1361 C C . LEU A 1 175 ? 16.884 -6.293 -3.542 1.00 80.38 175 LEU A C 1
ATOM 1363 O O . LEU A 1 175 ? 15.793 -6.561 -3.048 1.00 80.38 175 LEU A O 1
ATOM 1367 N N . ASP A 1 176 ? 17.789 -7.224 -3.837 1.00 80.56 176 ASP A N 1
ATOM 1368 C CA . ASP A 1 176 ? 17.580 -8.662 -3.617 1.00 80.56 176 ASP A CA 1
ATOM 1369 C C . ASP A 1 176 ? 18.255 -9.206 -2.335 1.00 80.56 176 ASP A C 1
ATOM 1371 O O . ASP A 1 176 ? 18.017 -10.351 -1.940 1.00 80.56 176 ASP A O 1
ATOM 1375 N N . ASN A 1 177 ? 18.978 -8.349 -1.602 1.00 82.00 177 ASN A N 1
ATOM 1376 C CA . ASN A 1 177 ? 19.778 -8.664 -0.410 1.00 82.00 177 ASN A CA 1
ATOM 1377 C C . ASN A 1 177 ? 20.907 -9.681 -0.676 1.00 82.00 177 ASN A C 1
ATOM 1379 O O . ASN A 1 177 ? 21.294 -10.431 0.233 1.00 82.00 177 ASN A O 1
ATOM 1383 N N . SER A 1 178 ? 21.434 -9.739 -1.899 1.00 81.19 178 SER A N 1
ATOM 1384 C CA . SER A 1 178 ? 22.566 -10.602 -2.262 1.00 81.19 178 SER A CA 1
ATOM 1385 C C . SER A 1 178 ? 23.904 -10.109 -1.697 1.00 81.19 178 SER A C 1
ATOM 1387 O O . SER A 1 178 ? 24.877 -10.871 -1.629 1.00 81.19 178 SER A O 1
ATOM 1389 N N . GLY A 1 179 ? 23.964 -8.861 -1.229 1.00 79.69 179 GLY A N 1
ATOM 1390 C CA . GLY A 1 179 ? 25.173 -8.188 -0.764 1.00 79.69 179 GLY A CA 1
ATOM 1391 C C . GLY A 1 179 ? 25.976 -7.533 -1.889 1.00 79.69 179 GLY A C 1
ATOM 1392 O O . GLY A 1 179 ? 27.052 -6.981 -1.622 1.00 79.69 179 GLY A O 1
ATOM 1393 N N . THR A 1 180 ? 25.491 -7.586 -3.130 1.00 82.94 180 THR A N 1
ATOM 1394 C CA . THR A 1 180 ? 26.108 -6.982 -4.314 1.00 82.94 180 THR A CA 1
ATOM 1395 C C . THR A 1 180 ? 25.103 -6.100 -5.042 1.00 82.94 180 THR A C 1
ATOM 1397 O O . THR A 1 180 ? 23.921 -6.378 -5.028 1.00 82.94 180 THR A O 1
ATOM 1400 N N . LEU A 1 181 ? 25.587 -5.010 -5.650 1.00 83.62 181 LEU A N 1
ATOM 1401 C CA . LEU A 1 181 ? 24.783 -4.193 -6.555 1.00 83.62 181 LEU A CA 1
ATOM 1402 C C . LEU A 1 181 ? 25.018 -4.713 -7.976 1.00 83.62 181 LEU A C 1
ATOM 1404 O O . LEU A 1 181 ? 26.024 -4.352 -8.599 1.00 83.62 181 LEU A O 1
ATOM 1408 N N . ASP A 1 182 ? 24.145 -5.591 -8.461 1.00 85.12 182 ASP A N 1
ATOM 1409 C CA . ASP A 1 182 ? 24.267 -6.219 -9.777 1.00 85.12 182 ASP A CA 1
ATOM 1410 C C . ASP A 1 182 ? 22.920 -6.410 -10.510 1.00 85.12 182 ASP A C 1
ATOM 1412 O O . ASP A 1 182 ? 21.925 -5.736 -10.254 1.00 85.12 182 ASP A O 1
ATOM 1416 N N . LYS A 1 183 ? 22.907 -7.277 -11.528 1.00 85.50 183 LYS A N 1
ATOM 1417 C CA . LYS A 1 183 ? 21.714 -7.540 -12.338 1.00 85.50 183 LYS A CA 1
ATOM 1418 C C . LYS A 1 183 ? 20.559 -8.127 -11.511 1.00 85.50 183 LYS A C 1
ATOM 1420 O O . LYS A 1 183 ? 19.411 -7.908 -11.890 1.00 85.50 183 LYS A O 1
ATOM 1425 N N . GLY A 1 184 ? 20.846 -8.831 -10.416 1.00 87.69 184 GLY A N 1
ATOM 1426 C CA . GLY A 1 184 ? 19.847 -9.362 -9.489 1.00 87.69 184 GLY A CA 1
ATOM 1427 C C . GLY A 1 184 ? 18.926 -8.273 -8.947 1.00 87.69 184 GLY A C 1
ATOM 1428 O O . GLY A 1 184 ? 17.712 -8.459 -8.917 1.00 87.69 184 GLY A O 1
ATOM 1429 N N . ASP A 1 185 ? 19.461 -7.080 -8.680 1.00 87.25 185 ASP A N 1
ATOM 1430 C CA . ASP A 1 185 ? 18.670 -5.941 -8.206 1.00 87.25 185 ASP A CA 1
ATOM 1431 C C . ASP A 1 185 ? 17.721 -5.397 -9.269 1.00 87.25 185 ASP A C 1
ATOM 1433 O O . ASP A 1 185 ? 16.587 -5.023 -8.966 1.00 87.25 185 ASP A O 1
ATOM 1437 N N . ILE A 1 186 ? 18.170 -5.364 -10.529 1.00 87.62 186 ILE A N 1
ATOM 1438 C CA . ILE A 1 186 ? 17.324 -4.962 -11.662 1.00 87.62 186 ILE A CA 1
ATOM 1439 C C . ILE A 1 186 ? 16.200 -5.974 -11.828 1.00 87.62 186 ILE A C 1
ATOM 1441 O O . ILE A 1 186 ? 15.038 -5.597 -11.966 1.00 87.62 186 ILE A O 1
ATOM 1445 N N . ASP A 1 187 ? 16.555 -7.257 -11.826 1.00 88.25 187 ASP A N 1
ATOM 1446 C CA . ASP A 1 187 ? 15.599 -8.335 -12.021 1.00 88.25 187 ASP A CA 1
ATOM 1447 C C . ASP A 1 187 ? 14.564 -8.332 -10.871 1.00 88.25 187 ASP A C 1
ATOM 1449 O O . ASP A 1 187 ? 13.375 -8.477 -11.145 1.00 88.25 187 ASP A O 1
ATOM 1453 N N . TYR A 1 188 ? 14.974 -8.036 -9.629 1.00 86.81 188 TYR A N 1
ATOM 1454 C CA . TYR A 1 188 ? 14.076 -7.839 -8.481 1.00 86.81 188 TYR A CA 1
ATOM 1455 C C . TYR A 1 188 ? 13.166 -6.611 -8.650 1.00 86.81 188 TYR A C 1
ATOM 1457 O O . TYR A 1 188 ? 11.958 -6.687 -8.414 1.00 86.81 188 TYR A O 1
ATOM 1465 N N . LEU A 1 189 ? 13.709 -5.460 -9.072 1.00 86.25 189 LEU A N 1
ATOM 1466 C CA . LEU A 1 189 ? 12.906 -4.253 -9.296 1.00 86.25 189 LEU A CA 1
ATOM 1467 C C . LEU A 1 189 ? 11.848 -4.480 -10.382 1.00 86.25 189 LEU A C 1
ATOM 1469 O O . LEU A 1 189 ? 10.707 -4.054 -10.220 1.00 86.25 189 LEU A O 1
ATOM 1473 N N . LEU A 1 190 ? 12.199 -5.179 -11.461 1.00 89.06 190 LEU A N 1
ATOM 1474 C CA . LEU A 1 190 ? 11.272 -5.502 -12.542 1.00 89.06 190 LEU A CA 1
ATOM 1475 C C . LEU A 1 190 ? 10.231 -6.539 -12.108 1.00 89.06 190 LEU A C 1
ATOM 1477 O O . LEU A 1 190 ? 9.036 -6.272 -12.202 1.00 89.06 190 LEU A O 1
ATOM 1481 N N . ALA A 1 191 ? 10.665 -7.706 -11.633 1.00 83.50 191 ALA A N 1
ATOM 1482 C CA . ALA A 1 191 ? 9.783 -8.851 -11.436 1.00 83.50 191 ALA A CA 1
ATOM 1483 C C . ALA A 1 191 ? 8.992 -8.775 -10.128 1.00 83.50 191 ALA A C 1
ATOM 1485 O O . ALA A 1 191 ? 7.785 -9.008 -10.129 1.00 83.50 191 ALA A O 1
ATOM 1486 N N . ASP A 1 192 ? 9.655 -8.449 -9.020 1.00 78.06 192 ASP A N 1
ATOM 1487 C CA . ASP A 1 192 ? 9.058 -8.519 -7.688 1.00 78.06 192 ASP A CA 1
ATOM 1488 C C . ASP A 1 192 ? 8.368 -7.206 -7.315 1.00 78.06 192 ASP A C 1
ATOM 1490 O O . ASP A 1 192 ? 7.284 -7.221 -6.732 1.00 78.06 192 ASP A O 1
ATOM 1494 N N . VAL A 1 193 ? 8.950 -6.063 -7.693 1.00 78.44 193 VAL A N 1
ATOM 1495 C CA . VAL A 1 193 ? 8.421 -4.748 -7.301 1.00 78.44 193 VAL A CA 1
ATOM 1496 C C . VAL A 1 193 ? 7.472 -4.163 -8.348 1.00 78.44 193 VAL A C 1
ATOM 1498 O O . VAL A 1 193 ? 6.339 -3.818 -8.016 1.00 78.44 193 VAL A O 1
ATOM 1501 N N . LEU A 1 194 ? 7.910 -4.037 -9.603 1.00 79.62 194 LEU A N 1
ATOM 1502 C CA . LEU A 1 194 ? 7.121 -3.430 -10.683 1.00 79.62 194 LEU A CA 1
ATOM 1503 C C . LEU A 1 194 ? 6.180 -4.422 -11.384 1.00 79.62 194 LEU A C 1
ATOM 1505 O O . LEU A 1 194 ? 5.328 -3.990 -12.156 1.00 79.62 194 LEU A O 1
ATOM 1509 N N . GLN A 1 195 ? 6.305 -5.728 -11.114 1.00 82.75 195 GLN A N 1
ATOM 1510 C CA . GLN A 1 195 ? 5.509 -6.793 -11.750 1.00 82.75 195 GLN A CA 1
ATOM 1511 C C . GLN A 1 195 ? 5.538 -6.719 -13.287 1.00 82.75 195 GLN A C 1
ATOM 1513 O O . GLN A 1 195 ? 4.548 -6.961 -13.978 1.00 82.75 195 GLN A O 1
ATOM 1518 N N . THR A 1 196 ? 6.704 -6.375 -13.817 1.00 87.88 196 THR A N 1
ATOM 1519 C CA . THR A 1 196 ? 6.989 -6.189 -15.236 1.00 87.88 196 THR A CA 1
ATOM 1520 C C . THR A 1 196 ? 8.216 -7.022 -15.628 1.00 87.88 196 THR A C 1
ATOM 1522 O O . THR A 1 196 ? 8.737 -7.835 -14.861 1.00 87.88 196 THR A O 1
ATOM 1525 N N . LYS A 1 197 ? 8.685 -6.859 -16.860 1.00 90.50 197 LYS A N 1
ATOM 1526 C CA . LYS A 1 197 ? 9.866 -7.523 -17.399 1.00 90.50 197 LYS A CA 1
ATOM 1527 C C . LYS A 1 197 ? 10.573 -6.618 -18.394 1.00 90.50 197 LYS A C 1
ATOM 1529 O O . LYS A 1 197 ? 10.028 -5.641 -18.899 1.00 90.50 197 LYS A O 1
ATOM 1534 N N . VAL A 1 198 ? 11.812 -6.983 -18.704 1.00 92.94 198 VAL A N 1
ATOM 1535 C CA . VAL A 1 198 ? 12.613 -6.277 -19.703 1.00 92.94 198 VAL A CA 1
ATOM 1536 C C . VAL A 1 198 ? 11.856 -6.179 -21.026 1.00 92.94 198 VAL A C 1
ATOM 1538 O O . VAL A 1 198 ? 11.365 -7.185 -21.535 1.00 92.94 198 VAL A O 1
ATOM 1541 N N . GLY A 1 199 ? 11.806 -4.975 -21.593 1.00 91.62 199 GLY A N 1
ATOM 1542 C CA . GLY A 1 199 ? 11.118 -4.693 -22.852 1.00 91.62 199 GLY A CA 1
ATOM 1543 C C . GLY A 1 199 ? 9.758 -4.013 -22.699 1.00 91.62 199 GLY A C 1
ATOM 1544 O O . GLY A 1 199 ? 9.238 -3.551 -23.704 1.00 91.62 199 GLY A O 1
ATOM 1545 N N . ASP A 1 200 ? 9.195 -3.936 -21.495 1.00 90.69 200 ASP A N 1
ATOM 1546 C CA . ASP A 1 200 ? 7.931 -3.243 -21.217 1.00 90.69 200 ASP A CA 1
ATOM 1547 C C . ASP A 1 200 ? 8.245 -1.773 -20.902 1.00 90.69 200 ASP A C 1
ATOM 1549 O O . ASP A 1 200 ? 8.676 -1.429 -19.800 1.00 90.69 200 ASP A O 1
ATOM 1553 N N . ALA A 1 201 ? 8.130 -0.899 -21.900 1.00 89.12 201 ALA A N 1
ATOM 1554 C CA . ALA A 1 201 ? 8.529 0.502 -21.782 1.00 89.12 201 ALA A CA 1
ATOM 1555 C C . ALA A 1 201 ? 7.482 1.355 -21.058 1.00 89.12 201 ALA A C 1
ATOM 1557 O O . ALA A 1 201 ? 7.831 2.391 -20.480 1.00 89.12 201 ALA A O 1
ATOM 1558 N N . ASN A 1 202 ? 6.207 0.962 -21.124 1.00 84.94 202 ASN A N 1
ATOM 1559 C CA . ASN A 1 202 ? 5.104 1.703 -20.515 1.00 84.94 202 ASN A CA 1
ATOM 1560 C C . ASN A 1 202 ? 4.737 1.196 -19.101 1.00 84.94 202 ASN A C 1
ATOM 1562 O O . ASN A 1 202 ? 3.946 1.857 -18.422 1.00 84.94 202 ASN A O 1
ATOM 1566 N N . LEU A 1 203 ? 5.361 0.098 -18.659 1.00 84.00 203 LEU A N 1
ATOM 1567 C CA . LEU A 1 203 ? 5.170 -0.574 -17.373 1.00 84.00 203 LEU A CA 1
ATOM 1568 C C . LEU A 1 203 ? 3.731 -1.069 -17.156 1.00 84.00 203 LEU A C 1
ATOM 1570 O O . LEU A 1 203 ? 3.213 -1.013 -16.038 1.00 84.00 203 LEU A O 1
ATOM 1574 N N . ASP A 1 204 ? 3.062 -1.534 -18.213 1.00 81.12 204 ASP A N 1
ATOM 1575 C CA . ASP A 1 204 ? 1.703 -2.088 -18.130 1.00 81.12 204 ASP A CA 1
ATOM 1576 C C . ASP A 1 204 ? 1.658 -3.595 -17.798 1.00 81.12 204 ASP A C 1
ATOM 1578 O O . ASP A 1 204 ? 0.576 -4.187 -17.664 1.00 81.12 204 ASP A O 1
ATOM 1582 N N . GLY A 1 205 ? 2.831 -4.202 -17.600 1.00 82.62 205 GLY A N 1
ATOM 1583 C CA . GLY A 1 205 ? 3.030 -5.609 -17.270 1.00 82.62 205 GLY A CA 1
ATOM 1584 C C . GLY A 1 205 ? 3.096 -6.517 -18.499 1.00 82.62 205 GLY A C 1
ATOM 1585 O O . GLY A 1 205 ? 3.148 -7.745 -18.348 1.00 82.62 205 GLY A O 1
ATOM 1586 N N . ARG A 1 206 ? 3.062 -5.960 -19.714 1.00 84.44 206 ARG A N 1
ATOM 1587 C CA . ARG A 1 206 ? 3.152 -6.696 -20.979 1.00 84.44 206 ARG A CA 1
ATOM 1588 C C . ARG A 1 206 ? 4.304 -6.169 -21.810 1.00 84.44 206 ARG A C 1
ATOM 1590 O O . ARG A 1 206 ? 4.724 -5.038 -21.677 1.00 84.44 206 ARG A O 1
ATOM 1597 N N . VAL A 1 207 ? 4.829 -7.034 -22.670 1.00 93.25 207 VAL A N 1
ATOM 1598 C CA . VAL A 1 207 ? 5.819 -6.631 -23.674 1.00 93.25 207 VAL A CA 1
ATOM 1599 C C . VAL A 1 207 ? 5.181 -6.836 -25.034 1.00 93.25 207 VAL A C 1
ATOM 1601 O O . VAL A 1 207 ? 5.175 -7.955 -25.560 1.00 93.25 207 VAL A O 1
ATOM 1604 N N . ASP A 1 208 ? 4.601 -5.779 -25.590 1.00 90.88 208 ASP A N 1
ATOM 1605 C CA . ASP A 1 208 ? 3.790 -5.833 -26.800 1.00 90.88 208 ASP A CA 1
ATOM 1606 C C . ASP A 1 208 ? 4.150 -4.753 -27.842 1.00 90.88 208 ASP A C 1
ATOM 1608 O O . ASP A 1 208 ? 5.250 -4.187 -27.858 1.00 90.88 208 ASP A O 1
ATOM 1612 N N . ASP A 1 209 ? 3.261 -4.557 -28.819 1.00 90.75 209 ASP A N 1
ATOM 1613 C CA . ASP A 1 209 ? 3.471 -3.633 -29.934 1.00 90.75 209 ASP A CA 1
ATOM 1614 C C . ASP A 1 209 ? 3.483 -2.155 -29.489 1.00 90.75 209 ASP A C 1
ATOM 1616 O O . ASP A 1 209 ? 4.030 -1.308 -30.206 1.00 90.75 209 ASP A O 1
ATOM 1620 N N . LEU A 1 210 ? 2.905 -1.823 -28.327 1.00 87.12 210 LEU A N 1
ATOM 1621 C CA . LEU A 1 210 ? 2.964 -0.480 -27.744 1.00 87.12 210 LEU A CA 1
ATOM 1622 C C . LEU A 1 210 ? 4.380 -0.159 -27.261 1.00 87.12 210 LEU A C 1
ATOM 1624 O O . LEU A 1 210 ? 4.877 0.936 -27.539 1.00 87.12 210 LEU A O 1
ATOM 1628 N N . ASP A 1 211 ? 5.072 -1.122 -26.656 1.00 90.00 211 ASP A N 1
ATOM 1629 C CA . ASP A 1 211 ? 6.472 -0.960 -26.250 1.00 90.00 211 ASP A CA 1
ATOM 1630 C C . ASP A 1 211 ? 7.397 -0.838 -27.453 1.00 90.00 211 ASP A C 1
ATOM 1632 O O . ASP A 1 211 ? 8.293 0.012 -27.498 1.00 90.00 211 ASP A O 1
ATOM 1636 N N . PHE A 1 212 ? 7.127 -1.635 -28.491 1.00 92.56 212 PHE A N 1
ATOM 1637 C CA . PHE A 1 212 ? 7.839 -1.513 -29.755 1.00 92.56 212 PHE A CA 1
ATOM 1638 C C . PHE A 1 212 ? 7.673 -0.120 -30.359 1.00 92.56 212 PHE A C 1
ATOM 1640 O O . PHE A 1 212 ? 8.639 0.443 -30.874 1.00 92.56 212 PHE A O 1
ATOM 1647 N N . ALA A 1 213 ? 6.467 0.454 -30.309 1.00 91.38 213 ALA A N 1
ATOM 1648 C CA . ALA A 1 213 ? 6.218 1.794 -30.823 1.00 91.38 213 ALA A CA 1
ATOM 1649 C C . ALA A 1 213 ? 7.025 2.860 -30.064 1.00 91.38 213 ALA A C 1
ATOM 1651 O O . ALA A 1 213 ? 7.535 3.787 -30.701 1.00 91.38 213 ALA A O 1
ATOM 1652 N N . ILE A 1 214 ? 7.182 2.709 -28.745 1.00 88.88 214 ILE A N 1
ATOM 1653 C CA . ILE A 1 214 ? 8.005 3.593 -27.907 1.00 88.88 214 ILE A CA 1
ATOM 1654 C C . ILE A 1 214 ? 9.476 3.513 -28.331 1.00 88.88 214 ILE A C 1
ATOM 1656 O O . ILE A 1 214 ? 10.055 4.533 -28.719 1.00 88.88 214 ILE A O 1
ATOM 1660 N N . TRP A 1 215 ? 10.054 2.307 -28.380 1.00 92.19 215 TRP A N 1
ATOM 1661 C CA . TRP A 1 215 ? 11.430 2.111 -28.853 1.00 92.19 215 TRP A CA 1
ATOM 1662 C C . TRP A 1 215 ? 11.618 2.637 -30.286 1.00 92.19 215 TRP A C 1
ATOM 1664 O O . TRP A 1 215 ? 12.575 3.352 -30.595 1.00 92.19 215 TRP A O 1
ATOM 1674 N N . TYR A 1 216 ? 10.666 2.346 -31.180 1.00 90.44 216 TYR A N 1
ATOM 1675 C CA . TYR A 1 216 ? 10.710 2.762 -32.580 1.00 90.44 216 TYR A CA 1
ATOM 1676 C C . TYR A 1 216 ? 10.801 4.291 -32.703 1.00 90.44 216 TYR A C 1
ATOM 1678 O O . TYR A 1 216 ? 11.527 4.794 -33.562 1.00 90.44 216 TYR A O 1
ATOM 1686 N N . GLN A 1 217 ? 10.099 5.045 -31.859 1.00 88.69 217 GLN A N 1
ATOM 1687 C CA . GLN A 1 217 ? 10.147 6.508 -31.885 1.00 88.69 217 GLN A CA 1
ATOM 1688 C C . GLN A 1 217 ? 11.475 7.074 -31.360 1.00 88.69 217 GLN A C 1
ATOM 1690 O O . GLN A 1 217 ? 11.907 8.128 -31.828 1.00 88.69 217 GLN A O 1
ATOM 1695 N N . ALA A 1 218 ? 12.140 6.373 -30.441 1.00 86.31 218 ALA A N 1
ATOM 1696 C CA . ALA A 1 218 ? 13.328 6.859 -29.744 1.00 86.31 218 ALA A CA 1
ATOM 1697 C C . ALA A 1 218 ? 14.669 6.324 -30.281 1.00 86.31 218 ALA A C 1
ATOM 1699 O O . ALA A 1 218 ? 15.692 6.943 -30.016 1.00 86.31 218 ALA A O 1
ATOM 1700 N N . ARG A 1 219 ? 14.697 5.264 -31.103 1.00 85.06 219 ARG A N 1
ATOM 1701 C CA . ARG A 1 219 ? 15.917 4.571 -31.602 1.00 85.06 219 ARG A CA 1
ATOM 1702 C C . ARG A 1 219 ? 16.962 5.384 -32.392 1.00 85.06 219 ARG A C 1
ATOM 1704 O O . ARG A 1 219 ? 17.901 4.828 -32.952 1.00 85.06 219 ARG A O 1
ATOM 1711 N N . HIS A 1 220 ? 16.766 6.690 -32.545 1.00 75.25 220 HIS A N 1
ATOM 1712 C CA . HIS A 1 220 ? 17.725 7.625 -33.154 1.00 75.25 220 HIS A CA 1
ATOM 1713 C C . HIS A 1 220 ? 17.966 8.861 -32.263 1.00 75.25 220 HIS A C 1
ATOM 1715 O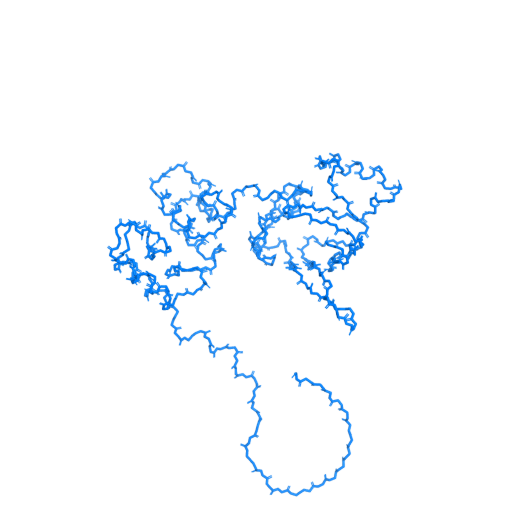 O . HIS A 1 220 ? 18.619 9.815 -32.687 1.00 75.25 220 HIS A O 1
ATOM 1721 N N . ALA A 1 221 ? 17.399 8.884 -31.056 1.00 68.06 221 ALA A N 1
ATOM 1722 C CA . ALA A 1 221 ? 17.482 9.998 -30.132 1.00 68.06 221 ALA A CA 1
ATOM 1723 C C . ALA A 1 221 ? 18.749 9.882 -29.279 1.00 68.06 221 ALA A C 1
ATOM 1725 O O . ALA A 1 221 ? 19.009 8.859 -28.659 1.00 68.06 221 ALA A O 1
ATOM 1726 N N . THR A 1 222 ? 19.526 10.961 -29.212 1.00 62.88 222 THR A N 1
ATOM 1727 C CA . THR A 1 222 ? 20.756 11.045 -28.403 1.00 62.88 222 THR A CA 1
ATOM 1728 C C . THR A 1 222 ? 20.528 11.705 -27.037 1.00 62.88 222 THR A C 1
ATOM 1730 O O . THR A 1 222 ? 21.486 12.076 -26.368 1.00 62.88 222 THR A O 1
ATOM 1733 N N . CYS A 1 223 ? 19.269 11.954 -26.658 1.00 57.19 223 CYS A N 1
ATOM 1734 C CA . CYS A 1 223 ? 18.884 12.657 -25.426 1.00 57.19 223 CYS A CA 1
ATOM 1735 C C . CYS A 1 223 ? 17.610 12.106 -24.755 1.00 57.19 223 CYS A C 1
ATOM 1737 O O . CYS A 1 223 ? 17.112 12.716 -23.814 1.00 57.19 223 CYS A O 1
ATOM 1739 N N . MET A 1 224 ? 17.083 10.979 -25.242 1.00 60.72 224 MET A N 1
ATOM 1740 C CA . MET A 1 224 ? 15.902 10.286 -24.709 1.00 60.72 224 MET A CA 1
ATOM 1741 C C . MET A 1 224 ? 16.307 8.862 -24.321 1.00 60.72 224 MET A C 1
ATOM 1743 O O . MET A 1 224 ? 15.874 7.894 -24.933 1.00 60.72 224 MET A O 1
ATOM 1747 N N . SER A 1 225 ? 17.253 8.763 -23.392 1.00 71.06 225 SER A N 1
ATOM 1748 C CA . SER A 1 225 ? 17.907 7.520 -22.978 1.00 71.06 225 SER A CA 1
ATOM 1749 C C . SER A 1 225 ? 17.431 7.105 -21.589 1.00 71.06 225 SER A C 1
ATOM 1751 O O . SER A 1 225 ? 18.182 7.177 -20.616 1.00 71.06 225 SER A O 1
ATOM 1753 N N . SER A 1 226 ? 16.143 6.795 -21.500 1.00 85.38 226 SER A N 1
ATOM 1754 C CA . SER A 1 226 ? 15.503 6.245 -20.309 1.00 85.38 226 SER A CA 1
ATOM 1755 C C . SER A 1 226 ? 14.796 4.947 -20.660 1.00 85.38 226 SER A C 1
ATOM 1757 O O . SER A 1 226 ? 14.481 4.687 -21.830 1.00 85.38 226 SER A O 1
ATOM 1759 N N . TRP A 1 227 ? 14.464 4.171 -19.635 1.00 88.62 227 TRP A N 1
ATOM 1760 C CA . TRP A 1 227 ? 13.637 2.980 -19.768 1.00 88.62 227 TRP A CA 1
ATOM 1761 C C . TRP A 1 227 ? 12.342 3.262 -20.541 1.00 88.62 227 TRP A C 1
ATOM 1763 O O . TRP A 1 227 ? 12.006 2.565 -21.497 1.00 88.62 227 TRP A O 1
ATOM 1773 N N . SER A 1 228 ? 11.652 4.359 -20.207 1.00 89.56 228 SER A N 1
ATOM 1774 C CA . SER A 1 228 ? 10.411 4.781 -20.876 1.00 89.56 228 SER A CA 1
ATOM 1775 C C . SER A 1 228 ? 10.598 5.272 -22.313 1.00 89.56 228 SER A C 1
ATOM 1777 O O . SER A 1 228 ? 9.625 5.599 -22.991 1.00 89.56 228 SER A O 1
ATOM 1779 N N . ASN A 1 229 ? 11.833 5.356 -22.796 1.00 88.00 229 ASN A N 1
ATOM 1780 C CA . ASN A 1 229 ? 12.148 5.596 -24.196 1.00 88.00 229 ASN A CA 1
ATOM 1781 C C . ASN A 1 229 ? 12.712 4.345 -24.885 1.00 88.00 229 ASN A C 1
ATOM 1783 O O . ASN A 1 229 ? 13.073 4.403 -26.056 1.00 88.00 229 ASN A O 1
ATOM 1787 N N . GLY A 1 230 ? 12.714 3.200 -24.205 1.00 87.69 230 GLY A N 1
ATOM 1788 C CA . GLY A 1 230 ? 13.151 1.924 -24.753 1.00 87.69 230 GLY A CA 1
ATOM 1789 C C . GLY A 1 230 ? 14.653 1.677 -24.643 1.00 87.69 230 GLY A C 1
ATOM 1790 O O . GLY A 1 230 ? 15.155 0.860 -25.404 1.00 87.69 230 GLY A O 1
ATOM 1791 N N . ASP A 1 231 ? 15.371 2.356 -23.742 1.00 90.50 231 ASP A N 1
ATOM 1792 C CA . ASP A 1 231 ? 16.720 1.944 -23.323 1.00 90.50 231 ASP A CA 1
ATOM 1793 C C . ASP A 1 231 ? 16.585 0.849 -22.255 1.00 90.50 231 ASP A C 1
ATOM 1795 O O . ASP A 1 231 ? 16.556 1.106 -21.052 1.00 90.50 231 ASP A O 1
ATOM 1799 N N . PHE A 1 232 ? 16.401 -0.390 -22.705 1.00 91.88 232 PHE A N 1
ATOM 1800 C CA . PHE A 1 232 ? 16.120 -1.529 -21.827 1.00 91.88 232 PHE A CA 1
ATOM 1801 C C . PHE A 1 232 ? 17.382 -2.130 -21.211 1.00 91.88 232 PHE A C 1
ATOM 1803 O O . PHE A 1 232 ? 17.293 -2.979 -20.320 1.00 91.88 232 PHE A O 1
ATOM 1810 N N . ASN A 1 233 ? 18.552 -1.749 -21.725 1.00 89.12 233 ASN A N 1
ATOM 1811 C CA . ASN A 1 233 ? 19.840 -2.220 -21.237 1.00 89.12 233 ASN A CA 1
ATOM 1812 C C . ASN A 1 233 ? 20.552 -1.190 -20.334 1.00 89.12 233 ASN A C 1
ATOM 1814 O O . ASN A 1 233 ? 21.491 -1.561 -19.626 1.00 89.12 233 ASN A O 1
ATOM 1818 N N . GLY A 1 234 ? 20.072 0.058 -20.322 1.00 86.69 234 GLY A N 1
ATOM 1819 C CA . GLY A 1 234 ? 20.526 1.135 -19.450 1.00 86.69 234 GLY A CA 1
ATOM 1820 C C . GLY A 1 234 ? 21.899 1.699 -19.810 1.00 86.69 234 GLY A C 1
ATOM 1821 O O . GLY A 1 234 ? 22.563 2.275 -18.943 1.00 86.69 234 GLY A O 1
ATOM 1822 N N . ASP A 1 235 ? 22.368 1.520 -21.050 1.00 86.00 235 ASP A N 1
ATOM 1823 C CA . ASP A 1 235 ? 23.670 2.038 -21.496 1.00 86.00 235 ASP A CA 1
ATOM 1824 C C . ASP A 1 235 ? 23.628 3.492 -21.981 1.00 86.00 235 ASP A C 1
ATOM 1826 O O . ASP A 1 235 ? 24.654 4.043 -22.399 1.00 86.00 235 ASP A O 1
ATOM 1830 N N . GLY A 1 236 ? 22.470 4.139 -21.880 1.00 86.56 236 GLY A N 1
ATOM 1831 C CA . GLY A 1 236 ? 22.279 5.530 -22.245 1.00 86.56 236 GLY A CA 1
ATOM 1832 C C . GLY A 1 236 ? 22.018 5.730 -23.737 1.00 86.56 236 GLY A C 1
ATOM 1833 O O . GLY A 1 236 ? 22.094 6.871 -24.208 1.00 86.56 236 GLY A O 1
ATOM 1834 N N . VAL A 1 237 ? 21.745 4.669 -24.506 1.00 87.12 237 VAL A N 1
ATOM 1835 C CA . VAL A 1 237 ? 21.508 4.748 -25.953 1.00 87.12 237 VAL A CA 1
ATOM 1836 C C . VAL A 1 237 ? 20.401 3.786 -26.375 1.00 87.12 237 VAL A C 1
ATOM 1838 O O . VAL A 1 237 ? 20.570 2.581 -26.309 1.00 87.12 237 VAL A O 1
ATOM 1841 N N . VAL A 1 238 ? 19.318 4.316 -26.950 1.00 90.81 238 VAL A N 1
ATOM 1842 C CA . VAL A 1 238 ? 18.255 3.488 -27.543 1.00 90.81 238 VAL A CA 1
ATOM 1843 C C . VAL A 1 238 ? 18.693 2.988 -28.924 1.00 90.81 238 VAL A C 1
ATOM 1845 O O . VAL A 1 238 ? 18.697 3.755 -29.893 1.00 90.81 238 VAL A O 1
ATOM 1848 N N . ASP A 1 239 ? 19.053 1.709 -29.047 1.00 90.75 239 ASP A N 1
ATOM 1849 C CA . ASP A 1 239 ? 19.500 1.111 -30.308 1.00 90.75 239 ASP A CA 1
ATOM 1850 C C . ASP A 1 239 ? 19.032 -0.343 -30.538 1.00 90.75 239 ASP A C 1
ATOM 1852 O O . ASP A 1 239 ? 18.044 -0.824 -29.982 1.00 90.75 239 ASP A O 1
ATOM 1856 N N . VAL A 1 240 ? 19.682 -1.046 -31.474 1.00 92.44 240 VAL A N 1
ATOM 1857 C CA . VAL A 1 240 ? 19.338 -2.430 -31.843 1.00 92.44 240 VAL A CA 1
ATOM 1858 C C . VAL A 1 240 ? 19.520 -3.427 -30.690 1.00 92.44 240 VAL A C 1
ATOM 1860 O O . VAL A 1 240 ? 18.909 -4.495 -30.697 1.00 92.44 240 VAL A O 1
ATOM 1863 N N . ARG A 1 241 ? 20.356 -3.112 -29.700 1.00 94.00 241 ARG A N 1
ATOM 1864 C CA . ARG A 1 241 ? 20.577 -3.939 -28.511 1.00 94.00 241 ARG A CA 1
ATOM 1865 C C . ARG A 1 241 ? 19.330 -3.952 -27.635 1.00 94.00 241 ARG A C 1
ATOM 1867 O O . ARG A 1 241 ? 18.929 -5.033 -27.209 1.00 94.00 241 ARG A O 1
ATOM 1874 N N . ASP A 1 242 ? 18.647 -2.821 -27.501 1.00 93.00 242 ASP A N 1
ATOM 1875 C CA . ASP A 1 242 ? 17.356 -2.751 -26.811 1.00 93.00 242 ASP A CA 1
ATOM 1876 C C . ASP A 1 242 ? 16.256 -3.455 -27.589 1.00 93.00 242 ASP A C 1
ATOM 1878 O O . ASP A 1 242 ? 15.466 -4.206 -27.019 1.00 93.00 242 ASP A O 1
ATOM 1882 N N . TYR A 1 243 ? 16.250 -3.309 -28.917 1.00 93.94 243 TYR A N 1
ATOM 1883 C CA . TYR A 1 243 ? 15.331 -4.070 -29.761 1.00 93.94 243 TYR A CA 1
ATOM 1884 C C . TYR A 1 243 ? 15.477 -5.578 -29.547 1.00 93.94 243 TYR A C 1
ATOM 1886 O O . TYR A 1 243 ? 14.478 -6.294 -29.476 1.00 93.94 243 TYR A O 1
ATOM 1894 N N . ASN A 1 244 ? 16.711 -6.076 -29.429 1.00 96.06 244 ASN A N 1
ATOM 1895 C CA . ASN A 1 244 ? 16.950 -7.491 -29.167 1.00 96.06 244 ASN A CA 1
ATOM 1896 C C . ASN A 1 244 ? 16.393 -7.918 -27.801 1.00 96.06 244 ASN A C 1
ATOM 1898 O O . ASN A 1 244 ? 15.867 -9.026 -27.699 1.00 96.06 244 ASN A O 1
ATOM 1902 N N . LEU A 1 245 ? 16.464 -7.049 -26.785 1.00 94.62 245 LEU A N 1
ATOM 1903 C CA . LEU A 1 245 ? 15.870 -7.295 -25.470 1.00 94.62 245 LEU A CA 1
ATOM 1904 C C . LEU A 1 245 ? 14.339 -7.315 -25.526 1.00 94.62 245 LEU A C 1
ATOM 1906 O O . LEU A 1 245 ? 13.742 -8.280 -25.049 1.00 94.62 245 LEU A O 1
ATOM 1910 N N . TRP A 1 246 ? 13.702 -6.333 -26.168 1.00 95.12 246 TRP A N 1
ATOM 1911 C CA . TRP A 1 246 ? 12.251 -6.347 -26.394 1.00 95.12 246 TRP A CA 1
ATOM 1912 C C . TRP A 1 246 ? 11.820 -7.610 -27.154 1.00 95.12 246 TRP A C 1
ATOM 1914 O O . TRP A 1 246 ? 10.950 -8.358 -26.711 1.00 95.12 246 TRP A O 1
ATOM 1924 N N . ASN A 1 247 ? 12.486 -7.921 -28.269 1.00 94.69 247 ASN A N 1
ATOM 1925 C CA . ASN A 1 247 ? 12.123 -9.049 -29.128 1.00 94.69 247 ASN A CA 1
ATOM 1926 C C . ASN A 1 247 ? 12.311 -10.413 -28.441 1.00 94.69 247 ASN A C 1
ATOM 1928 O O . ASN A 1 247 ? 11.607 -11.365 -28.781 1.00 94.69 247 ASN A O 1
ATOM 1932 N N . ALA A 1 248 ? 13.246 -10.517 -27.493 1.00 94.94 248 ALA A N 1
ATOM 1933 C CA . ALA A 1 248 ? 13.446 -11.720 -26.689 1.00 94.94 248 ALA A CA 1
ATOM 1934 C C . ALA A 1 248 ? 12.358 -11.917 -25.617 1.00 94.94 248 ALA A C 1
ATOM 1936 O O . ALA A 1 248 ? 12.077 -13.059 -25.259 1.00 94.94 248 ALA A O 1
ATOM 1937 N N . ASN A 1 249 ? 11.743 -10.835 -25.129 1.00 93.31 249 ASN A N 1
ATOM 1938 C CA . ASN A 1 249 ? 10.799 -10.857 -24.005 1.00 93.31 249 ASN A CA 1
ATOM 1939 C C . ASN A 1 249 ? 9.331 -10.629 -24.401 1.00 93.31 249 ASN A C 1
ATOM 1941 O O . ASN A 1 249 ? 8.440 -10.786 -23.557 1.00 93.31 249 ASN A O 1
ATOM 1945 N N . ARG A 1 250 ? 9.075 -10.284 -25.670 1.00 93.44 250 ARG A N 1
ATOM 1946 C CA . ARG A 1 250 ? 7.732 -10.001 -26.185 1.00 93.44 250 ARG A CA 1
ATOM 1947 C C . ARG A 1 250 ? 6.749 -11.133 -25.937 1.00 93.44 250 ARG A C 1
ATOM 1949 O O . ARG A 1 250 ? 7.040 -12.313 -26.165 1.00 93.44 250 ARG A O 1
ATOM 1956 N N . ASP A 1 251 ? 5.551 -10.754 -25.526 1.00 89.00 251 ASP A N 1
ATOM 1957 C CA . ASP A 1 251 ? 4.445 -11.672 -25.345 1.00 89.00 251 ASP A CA 1
ATOM 1958 C C . ASP A 1 251 ? 4.009 -12.209 -26.703 1.00 89.00 251 ASP A C 1
ATOM 1960 O O . ASP A 1 251 ? 3.386 -11.536 -27.523 1.00 89.00 251 ASP A O 1
ATOM 1964 N N . THR A 1 252 ? 4.349 -13.466 -26.978 1.00 80.06 252 THR A N 1
ATOM 1965 C CA . THR A 1 252 ? 3.782 -14.139 -28.146 1.00 80.06 252 THR A CA 1
ATOM 1966 C C . THR A 1 252 ? 2.280 -14.305 -27.940 1.00 80.06 252 THR A C 1
ATOM 1968 O O . THR A 1 252 ? 1.829 -14.607 -26.834 1.00 80.06 252 THR A O 1
ATOM 1971 N N . ALA A 1 253 ? 1.497 -14.126 -29.004 1.00 57.56 253 ALA A N 1
ATOM 1972 C CA . ALA A 1 253 ? 0.046 -14.279 -28.992 1.00 57.56 253 ALA A CA 1
ATOM 1973 C C . ALA A 1 253 ? -0.378 -15.740 -28.721 1.00 57.56 253 ALA A C 1
ATOM 1975 O O . ALA A 1 253 ? -0.824 -16.439 -29.626 1.00 57.56 253 ALA A O 1
ATOM 1976 N N . SER A 1 254 ? -0.202 -16.225 -27.488 1.00 53.78 254 SER A N 1
ATOM 1977 C CA . SER A 1 254 ? -0.822 -17.414 -26.886 1.00 53.78 254 SER A CA 1
ATOM 1978 C C . SER A 1 254 ? -0.449 -17.552 -25.401 1.00 53.78 254 SER A C 1
ATOM 1980 O O . SER A 1 254 ? 0.147 -18.539 -24.993 1.00 53.78 254 SER A O 1
ATOM 1982 N N . SER A 1 255 ? -0.895 -16.600 -24.579 1.00 46.34 255 SER A N 1
ATOM 1983 C CA . SER A 1 255 ? -1.201 -16.848 -23.153 1.00 46.34 255 SER A CA 1
ATOM 1984 C C . SER A 1 255 ? -2.593 -16.333 -22.754 1.00 46.34 255 SER A C 1
ATOM 1986 O O . SER A 1 255 ? -2.952 -16.310 -21.584 1.00 46.34 255 SER A O 1
ATOM 1988 N N . ALA A 1 256 ? -3.427 -15.969 -23.737 1.00 42.56 256 ALA A N 1
ATOM 1989 C CA . ALA A 1 256 ? -4.799 -15.494 -23.533 1.00 42.56 256 ALA A CA 1
ATOM 1990 C C . ALA A 1 256 ? -5.883 -16.562 -23.818 1.00 42.56 256 ALA A C 1
ATOM 1992 O O . ALA A 1 256 ? -7.068 -16.238 -23.842 1.00 42.56 256 ALA A O 1
ATOM 1993 N N . ALA A 1 257 ? -5.509 -17.833 -24.035 1.00 41.28 257 ALA A N 1
ATOM 1994 C CA . ALA A 1 257 ? -6.424 -18.868 -24.542 1.00 41.28 257 ALA A CA 1
ATOM 1995 C C . ALA A 1 257 ? -6.581 -20.137 -23.672 1.00 41.28 257 ALA A C 1
ATOM 1997 O O . ALA A 1 257 ? -7.108 -21.130 -24.166 1.00 41.28 257 ALA A O 1
ATOM 1998 N N . VAL A 1 258 ? -6.198 -20.138 -22.385 1.00 41.06 258 VAL A N 1
ATOM 1999 C CA . VAL A 1 258 ? -6.406 -21.312 -21.496 1.00 41.06 258 VAL A CA 1
ATOM 2000 C C . VAL A 1 258 ? -7.036 -20.944 -20.143 1.00 41.06 258 VAL A C 1
ATOM 2002 O O . VAL A 1 258 ? -6.583 -21.406 -19.112 1.00 41.06 258 VAL A O 1
ATOM 2005 N N . VAL A 1 259 ? -8.097 -20.122 -20.105 1.00 38.91 259 VAL A N 1
ATOM 2006 C CA . VAL A 1 259 ? -9.031 -20.105 -18.939 1.00 38.91 259 VAL A CA 1
ATOM 2007 C C . VAL A 1 259 ? -10.511 -19.937 -19.337 1.00 38.91 259 VAL A C 1
ATOM 2009 O O . VAL A 1 259 ? -11.392 -19.903 -18.485 1.00 38.91 259 VAL A O 1
ATOM 2012 N N . ARG A 1 260 ? -10.872 -19.872 -20.626 1.00 47.12 260 ARG A N 1
ATOM 2013 C CA . ARG A 1 260 ? -12.291 -19.767 -21.019 1.00 47.12 260 ARG A CA 1
ATOM 2014 C C . ARG A 1 260 ? -12.628 -20.634 -22.221 1.00 47.12 260 ARG A C 1
ATOM 2016 O O . ARG A 1 260 ? -12.810 -20.090 -23.299 1.00 47.12 260 ARG A O 1
ATOM 2023 N N . GLN A 1 261 ? -12.726 -21.953 -22.029 1.00 39.34 261 GLN A N 1
ATOM 2024 C CA . GLN A 1 261 ? -13.623 -22.827 -22.811 1.00 39.34 261 GLN A CA 1
ATOM 2025 C C . GLN A 1 261 ? -13.645 -24.283 -22.297 1.00 39.34 261 GLN A C 1
ATOM 2027 O O . GLN A 1 261 ? -13.268 -25.225 -22.979 1.00 39.34 261 GLN A O 1
ATOM 2032 N N . THR A 1 262 ? -14.163 -24.464 -21.088 1.00 39.91 262 THR A N 1
ATOM 2033 C CA . THR A 1 262 ? -14.827 -25.697 -20.630 1.00 39.91 262 THR A CA 1
ATOM 2034 C C . THR A 1 262 ? -15.676 -25.212 -19.459 1.00 39.91 262 THR A C 1
ATOM 2036 O O . THR A 1 262 ? -15.147 -24.957 -18.393 1.00 39.91 262 THR A O 1
ATOM 2039 N N . GLU A 1 263 ? -16.914 -24.764 -19.642 1.00 43.53 263 GLU A N 1
ATOM 2040 C CA . GLU A 1 263 ? -18.075 -25.599 -19.932 1.00 43.53 263 GLU A CA 1
ATOM 2041 C C . GLU A 1 263 ? -19.121 -24.811 -20.740 1.00 43.53 263 GLU A C 1
ATOM 2043 O O . GLU A 1 263 ? -19.826 -23.951 -20.224 1.00 43.53 263 GLU A O 1
ATOM 2048 N N . ALA A 1 264 ? -19.251 -25.126 -22.025 1.00 39.53 264 ALA A N 1
ATOM 2049 C CA . ALA A 1 264 ? -20.470 -24.860 -22.784 1.00 39.53 264 ALA A CA 1
ATOM 2050 C C . ALA A 1 264 ? -20.576 -25.902 -23.901 1.00 39.53 264 ALA A C 1
ATOM 2052 O O . ALA A 1 264 ? -20.447 -25.595 -25.082 1.00 39.53 264 ALA A O 1
ATOM 2053 N N . VAL A 1 265 ? -20.766 -27.168 -23.519 1.00 36.88 265 VAL A N 1
ATOM 2054 C CA . VAL A 1 265 ? -21.167 -28.221 -24.461 1.00 36.88 265 VAL A CA 1
ATOM 2055 C C . VAL A 1 265 ? -22.547 -28.731 -24.069 1.00 36.88 265 VAL A C 1
ATOM 2057 O O . VAL A 1 265 ? -22.697 -29.769 -23.444 1.00 36.88 265 VAL A O 1
ATOM 2060 N N . PHE A 1 266 ? -23.558 -27.967 -24.467 1.00 34.72 266 PHE A N 1
ATOM 2061 C CA . PHE A 1 266 ? -24.906 -28.425 -24.800 1.00 34.72 266 PHE A CA 1
ATOM 2062 C C . PHE A 1 266 ? -25.436 -27.403 -25.813 1.00 34.72 266 PHE A C 1
ATOM 2064 O O . PHE A 1 266 ? -25.308 -26.208 -25.594 1.00 34.72 266 PHE A O 1
ATOM 2071 N N . SER A 1 267 ? -26.072 -27.712 -26.932 1.00 36.34 267 SER A N 1
ATOM 2072 C CA . SER A 1 267 ? -26.387 -28.940 -27.651 1.00 36.34 267 SER A CA 1
ATOM 2073 C C . SER A 1 267 ? -27.163 -28.440 -28.874 1.00 36.34 267 SER A C 1
ATOM 2075 O O . SER A 1 267 ? -28.183 -27.776 -28.706 1.00 36.34 267 SER A O 1
ATOM 2077 N N . THR A 1 268 ? -26.745 -28.768 -30.092 1.00 34.03 268 THR A N 1
ATOM 2078 C CA . THR A 1 268 ? -27.635 -28.790 -31.265 1.00 34.03 268 THR A CA 1
ATOM 2079 C C . THR A 1 268 ? -27.194 -29.991 -32.098 1.00 34.03 268 THR A C 1
ATOM 2081 O O . THR A 1 268 ? -26.070 -30.049 -32.577 1.00 34.03 268 THR A O 1
ATOM 2084 N N . THR A 1 269 ? -27.982 -31.060 -32.205 1.00 32.69 269 THR A N 1
ATOM 2085 C CA . THR A 1 269 ? -28.986 -31.185 -33.267 1.00 32.69 269 THR A CA 1
ATOM 2086 C C . THR A 1 269 ? -29.884 -32.405 -33.003 1.00 32.69 269 THR A C 1
ATOM 2088 O O . THR A 1 269 ? -29.393 -33.491 -32.728 1.00 32.69 269 THR A O 1
ATOM 2091 N N . ALA A 1 270 ? -31.195 -32.162 -33.092 1.00 36.25 270 ALA A N 1
ATOM 2092 C CA . ALA A 1 270 ? -32.336 -33.051 -33.334 1.00 36.25 270 ALA A CA 1
ATOM 2093 C C . ALA A 1 270 ? -32.187 -34.580 -33.155 1.00 36.25 270 ALA A C 1
ATOM 2095 O O . ALA A 1 270 ? -31.607 -35.253 -34.002 1.00 36.25 270 ALA A O 1
ATOM 2096 N N . ASP A 1 271 ? -32.946 -35.142 -32.206 1.00 36.19 271 ASP A N 1
ATOM 2097 C CA . ASP A 1 271 ? -33.589 -36.441 -32.427 1.00 36.19 271 ASP A CA 1
ATOM 2098 C C . ASP A 1 271 ? -35.091 -36.360 -32.128 1.00 36.19 271 ASP A C 1
ATOM 2100 O O . ASP A 1 271 ? -35.558 -35.763 -31.154 1.00 36.19 271 ASP A O 1
ATOM 2104 N N . ARG A 1 272 ? -35.864 -36.910 -33.055 1.00 42.88 272 ARG A N 1
ATOM 2105 C CA . ARG A 1 272 ? -37.313 -36.825 -33.154 1.00 42.88 272 ARG A CA 1
ATOM 2106 C C . ARG A 1 272 ? -37.857 -38.190 -32.761 1.00 42.88 272 ARG A C 1
ATOM 2108 O O . ARG A 1 272 ? -37.931 -39.054 -33.625 1.00 42.88 272 ARG A O 1
ATOM 2115 N N . ARG A 1 273 ? -38.303 -38.377 -31.510 1.00 34.47 273 ARG A N 1
ATOM 2116 C CA . ARG A 1 273 ? -39.225 -39.468 -31.116 1.00 34.47 273 ARG A CA 1
ATOM 2117 C C . ARG A 1 273 ? -39.900 -39.220 -29.755 1.00 34.47 273 ARG A C 1
ATOM 2119 O O . ARG A 1 273 ? -39.326 -39.386 -28.693 1.00 34.47 273 ARG A O 1
ATOM 2126 N N . VAL A 1 274 ? -41.154 -38.784 -29.864 1.00 35.88 274 VAL A N 1
ATOM 2127 C CA . VAL A 1 274 ? -42.355 -39.089 -29.060 1.00 35.88 274 VAL A CA 1
ATOM 2128 C C . VAL A 1 274 ? -42.173 -39.962 -27.799 1.00 35.88 274 VAL A C 1
ATOM 2130 O O . VAL A 1 274 ? -41.871 -41.142 -27.930 1.00 35.88 274 VAL A O 1
ATOM 2133 N N . ALA A 1 275 ? -42.531 -39.423 -26.619 1.00 31.88 275 ALA A N 1
ATOM 2134 C CA . ALA A 1 275 ? -43.585 -39.916 -25.699 1.00 31.88 275 ALA A CA 1
ATOM 2135 C C . ALA A 1 275 ? -43.322 -39.547 -24.217 1.00 31.88 275 ALA A C 1
ATOM 2137 O O . ALA A 1 275 ? -42.255 -39.823 -23.691 1.00 31.88 275 ALA A O 1
ATOM 2138 N N . GLY A 1 276 ? -44.362 -39.075 -23.509 1.00 29.14 276 GLY A N 1
ATOM 2139 C CA . GLY A 1 276 ? -44.581 -39.482 -22.108 1.00 29.14 276 GLY A CA 1
ATOM 2140 C C . GLY A 1 276 ? -44.388 -38.464 -20.971 1.00 29.14 276 GLY A C 1
ATOM 2141 O O . GLY A 1 276 ? -43.395 -38.503 -20.270 1.00 29.14 276 GLY A O 1
ATOM 2142 N N . ARG A 1 277 ? -45.440 -37.673 -20.714 1.00 32.28 277 ARG A N 1
ATOM 2143 C CA . ARG A 1 277 ? -46.042 -37.328 -19.399 1.00 32.28 277 ARG A CA 1
ATOM 2144 C C . ARG A 1 277 ? -45.168 -36.869 -18.19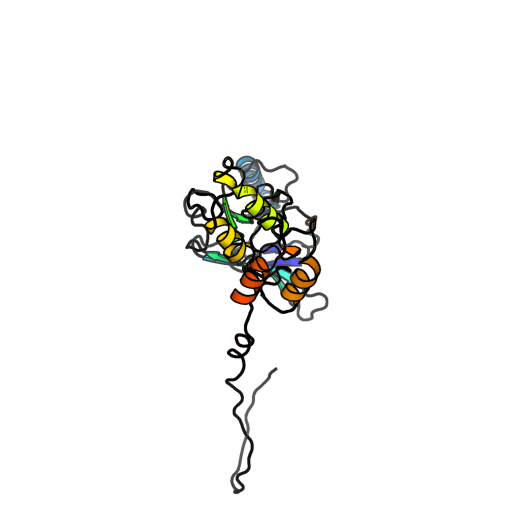9 1.00 32.28 277 ARG A C 1
ATOM 2146 O O . ARG A 1 277 ? -44.494 -37.656 -17.557 1.00 32.28 277 ARG A O 1
ATOM 2153 N N . ASN A 1 278 ? -45.579 -35.686 -17.719 1.00 28.25 278 ASN A N 1
ATOM 2154 C CA . ASN A 1 278 ? -45.874 -35.300 -16.325 1.00 28.25 278 ASN A CA 1
ATOM 2155 C C . ASN A 1 278 ? -44.781 -34.749 -15.377 1.00 28.25 278 ASN A C 1
ATOM 2157 O O . ASN A 1 278 ? -43.964 -35.480 -14.841 1.00 28.25 278 ASN A O 1
ATOM 2161 N N . ARG A 1 279 ? -45.075 -33.498 -14.971 1.00 29.38 279 ARG A N 1
ATOM 2162 C CA . ARG A 1 279 ? -45.119 -32.927 -13.604 1.00 29.38 279 ARG A CA 1
ATOM 2163 C C . ARG A 1 279 ? -43.842 -32.350 -12.964 1.00 29.38 279 ARG A C 1
ATOM 2165 O O . ARG A 1 279 ? -42.990 -33.072 -12.483 1.00 29.38 279 ARG A O 1
ATOM 2172 N N . LEU A 1 280 ? -43.930 -31.021 -12.795 1.00 29.08 280 LEU A N 1
ATOM 2173 C CA . LEU A 1 280 ? -43.722 -30.212 -11.578 1.00 29.08 280 LEU A CA 1
ATOM 2174 C C . LEU A 1 280 ? -42.359 -30.266 -10.867 1.00 29.08 280 LEU A C 1
ATOM 2176 O O . LEU A 1 280 ? -42.028 -31.258 -10.233 1.00 29.08 280 LEU A O 1
ATOM 2180 N N . GLY A 1 281 ? -41.722 -29.091 -10.753 1.00 25.02 281 GLY A N 1
ATOM 2181 C CA . GLY A 1 281 ? -40.940 -28.750 -9.559 1.00 25.02 281 GLY A CA 1
ATOM 2182 C C . GLY A 1 281 ? -39.731 -27.835 -9.768 1.00 25.02 281 GLY A C 1
ATOM 2183 O O . GLY A 1 281 ? -38.654 -28.340 -10.015 1.00 25.02 281 GLY A O 1
ATOM 2184 N N . ARG A 1 282 ? -39.944 -26.527 -9.541 1.00 27.31 282 ARG A N 1
ATOM 2185 C CA . ARG A 1 282 ? -39.077 -25.528 -8.861 1.00 27.31 282 ARG A CA 1
ATOM 2186 C C . ARG A 1 282 ? -37.603 -25.290 -9.270 1.00 27.31 282 ARG A C 1
ATOM 2188 O O . ARG A 1 282 ? -36.854 -26.195 -9.591 1.00 27.31 282 ARG A O 1
ATOM 2195 N N . SER A 1 283 ? -37.209 -24.038 -8.981 1.00 25.17 283 SER A N 1
ATOM 2196 C CA . SER A 1 283 ? -35.865 -23.423 -8.961 1.00 25.17 283 SER A CA 1
ATOM 2197 C C . SER A 1 283 ? -35.284 -23.049 -10.328 1.00 25.17 283 SER A C 1
ATOM 2199 O O . SER A 1 283 ? -35.506 -23.765 -11.288 1.00 25.17 283 SER A O 1
ATOM 2201 N N . SER A 1 284 ? -34.477 -22.006 -10.532 1.00 22.08 284 SER A N 1
ATOM 2202 C CA . SER A 1 284 ? -34.061 -20.794 -9.803 1.00 22.08 284 SER A CA 1
ATOM 2203 C C . SER A 1 284 ? -32.838 -20.272 -10.580 1.00 22.08 284 SER A C 1
ATOM 2205 O O . SER A 1 284 ? -31.921 -21.053 -10.773 1.00 22.08 284 SER A O 1
ATOM 2207 N N . VAL A 1 285 ? -32.849 -18.984 -10.952 1.00 22.20 285 VAL A N 1
ATOM 2208 C CA . VAL A 1 285 ? -31.726 -18.017 -11.111 1.00 22.20 285 VAL A CA 1
ATOM 2209 C C . VAL A 1 285 ? -30.532 -18.299 -12.071 1.00 22.20 285 VAL A C 1
ATOM 2211 O O . VAL A 1 285 ? -30.017 -19.403 -12.166 1.00 22.20 285 VAL A O 1
ATOM 2214 N N . GLN A 1 286 ? -30.037 -17.174 -12.623 1.00 21.11 286 GLN A N 1
ATOM 2215 C CA . GLN A 1 286 ? -28.653 -16.786 -12.990 1.00 21.11 286 GLN A CA 1
ATOM 2216 C C . GLN A 1 286 ? -28.278 -16.855 -14.480 1.00 21.11 286 GLN A C 1
ATOM 2218 O O . GLN A 1 286 ? -28.683 -17.777 -15.177 1.00 21.11 286 GLN A O 1
ATOM 2223 N N . VAL A 1 287 ? -27.544 -15.880 -15.039 1.00 32.34 287 VAL A N 1
ATOM 2224 C CA . VAL A 1 287 ? -26.741 -14.760 -14.477 1.00 32.34 287 VAL A CA 1
ATOM 2225 C C . VAL A 1 287 ? -27.169 -13.437 -15.105 1.00 32.34 287 VAL A C 1
ATOM 2227 O O . VAL A 1 287 ? -27.391 -13.429 -16.335 1.00 32.34 287 VAL A O 1
#

Sequence (287 aa):
LGDWRIRGGIDFDFPAGTMLPADKALIVVPFNPLDTSNEIRLIAFRVHYNLDPTTVVLGGYSGQLNNDSERIRLERPVAGSLPKQWSAEEIVWYDDVAPWTTEADGTGNSLQRRAPVFYANDPHAWRGQSPTPGVALYTGNVRGDLNGDTLINALDLDALFTAFSRASQVALWDLDNSGTLDKGDIDYLLADVLQTKVGDANLDGRVDDLDFAIWYQARHATCMSSWSNGDFNGDGVVDVRDYNLWNANRDTASSAAVVRQTEAVFSTTADRRVAGRNRLGRSSVQV

Secondary structure (DSSP, 8-state):
-TT-EEEESEEEEPPTT----TT---EEESS-TTSGGGHHHHHHHHHHTT--TTS-EEE--EE---SS-EEEEEEEEPTT-SSPPEEEEEEEEE-SSTTS-GGGSSSS-EEEES-TTS-TT-GGGEEEES--TT-----S--TT--SSSS--SHHHHHHHHHHTT-TT-HHHH-SS-SSS-SHHHHHHIIIIISS--TT-SS-SS--SHHHHHHHHHHTT-SS--SGGGT--S-SS--SHHHHHHHHHH---S-SSSSSS-SS------------------------

Radius of gyration: 26.56 Å; chains: 1; bounding box: 76×55×66 Å

Foldseek 3Di:
DAQKWKDKQKTDGDHHPDDDDPLWAAAEELDACPPPVCVVVVVCVCVVLVHDPPHHYGYNIDHHDDLAWIKMFIWDWDPPDVVIDIDTPAIETAGCDPVAEVLQHPPQWDWDALDPPDHRPQNLRTDTDNDNHGRSPNPDQRLQNQVRPSDRDQVSLLSLLVCVVPPPDQPRQVSVPPSDSDVVSSCCSACVPLVAAQQPLVSPRALEVVSVVLLVVCQVPQQQQTSNSQVSVNPSHSHVVSVVRSVVRHDDPPPPPPPPDPDDDDDDDDDDDDDDDDDDDDDDDDD